Protein AF-A0A3C1WEI9-F1 (afdb_monomer)

pLDDT: mean 87.29, std 13.75, range [32.06, 97.5]

Foldseek 3Di:
DDDDDDDDDDDDDQLDDPVLLVVLCVLCVLLVRNPPPLSSVLSSQQSSCVSVQDQWDALDPPDVSLVVVVVCVVVVSNVRQEDDPPDPHQWHQDPRIIGGPLSVLLVVLLVCLVVLQPPQWDPVQDLVLLVVLQVPFPDRDDDDPVLSVLLSCLRTGLEAEAEDDPPPCLLVSVLSSVSSCVSVVPFALLQEAAEEQDPVQQVVSLVSQCPGDPPSNDPRYRYYYLCVQQVQDPVVRDGPAFLVRARSHQEYEYAPLVPDRSNSSSRNSRRHDSNRRYYYYD

Mean predicted aligned error: 7.5 Å

Nearest PDB structures (foldseek):
  5mbv-assembly1_D  TM=7.888E-01  e=1.131E-17  Escherichia coli
  7mr1-assembly1_D  TM=7.851E-01  e=1.493E-17  Escherichia coli K-12
  8b1t-assembly1_D  TM=8.006E-01  e=9.851E-17  Escherichia coli
  6t2v-assembly1_D  TM=7.938E-01  e=8.816E-17  Escherichia coli
  1w36-assembly1_D  TM=7.379E-01  e=4.932E-14  Escherichia coli

Sequence (282 aa):
MIQKTDMPLSTEKDPLDYVDHRIIDLLCNMADAENDSVLRDALTQLATACAEGSLCLPFLPHSPERGTFLANAAKGNYASILGDASQPRPLILHRNRLYFHRHFHAEKAIAEGLLGRLNKTNAAIDAALVESALQKFSAPVTLTPRQKEALVMALREKIFLLSGGPGTGKTTWISSLLHVVFSLGAIPPHRIHLCAPTGRAAQRLQESLSSLPPPLGGQGGSVETLHRLLGYSPRSGQFARHSGDPIPADLVLLDEASMADAFTLAALVRALPADATLILVG

Structure (mmCIF, N/CA/C/O backbone):
data_AF-A0A3C1WEI9-F1
#
_entry.id   AF-A0A3C1WEI9-F1
#
loop_
_atom_site.group_PDB
_atom_site.id
_atom_site.type_symbol
_atom_site.label_atom_id
_atom_site.label_alt_id
_atom_site.label_comp_id
_atom_site.label_asym_id
_atom_site.label_entity_id
_atom_site.label_seq_id
_atom_site.pdbx_PDB_ins_code
_atom_site.Cartn_x
_atom_site.Cartn_y
_atom_site.Cartn_z
_atom_site.occupancy
_atom_site.B_iso_or_equiv
_atom_site.auth_seq_id
_atom_site.auth_comp_id
_atom_site.auth_asym_id
_atom_site.auth_atom_id
_atom_site.pdbx_PDB_model_num
ATOM 1 N N . MET A 1 1 ? -3.357 46.351 21.960 1.00 40.66 1 MET A N 1
ATOM 2 C CA . MET A 1 1 ? -3.724 46.017 23.350 1.00 40.66 1 MET A CA 1
ATOM 3 C C . MET A 1 1 ? -4.443 44.673 23.336 1.00 40.66 1 MET A C 1
ATOM 5 O O . MET A 1 1 ? -5.658 44.627 23.299 1.00 40.66 1 MET A O 1
ATOM 9 N N . ILE A 1 2 ? -3.672 43.588 23.254 1.00 33.34 2 ILE A N 1
ATOM 10 C CA . ILE A 1 2 ? -4.098 42.225 23.595 1.00 33.34 2 ILE A CA 1
ATOM 11 C C . ILE A 1 2 ? -2.895 41.683 24.363 1.00 33.34 2 ILE A C 1
ATOM 13 O O . ILE A 1 2 ? -1.820 41.512 23.787 1.00 33.34 2 ILE A O 1
ATOM 17 N N . GLN A 1 3 ? -3.025 41.616 25.685 1.00 32.06 3 GLN A N 1
ATOM 18 C CA . GLN A 1 3 ? -1.961 41.185 26.585 1.00 32.06 3 GLN A CA 1
ATOM 19 C C . GLN A 1 3 ? -1.697 39.693 26.370 1.00 32.06 3 GLN A C 1
ATOM 21 O O . GLN A 1 3 ? -2.614 38.880 26.444 1.00 32.06 3 GLN A O 1
ATOM 26 N N . LYS A 1 4 ? -0.432 39.353 26.106 1.00 37.25 4 LYS A N 1
ATOM 27 C CA . LYS A 1 4 ? 0.097 38.012 26.341 1.00 37.25 4 LYS A CA 1
ATOM 28 C C . LYS A 1 4 ? 0.173 37.832 27.852 1.00 37.25 4 LYS A C 1
ATOM 30 O O . LYS A 1 4 ? 0.975 38.496 28.502 1.00 37.25 4 LYS A O 1
ATOM 35 N N . THR A 1 5 ? -0.686 36.989 28.397 1.00 36.81 5 THR A N 1
ATOM 36 C CA . THR A 1 5 ? -0.532 36.461 29.748 1.00 36.81 5 THR A CA 1
ATOM 37 C C . THR A 1 5 ? 0.397 35.258 29.649 1.00 36.81 5 THR A C 1
ATOM 39 O O . THR A 1 5 ? 0.074 34.280 28.976 1.00 36.81 5 THR A O 1
ATOM 42 N N . ASP A 1 6 ? 1.567 35.362 30.271 1.00 39.91 6 ASP A N 1
ATOM 43 C CA . ASP A 1 6 ? 2.497 34.252 30.446 1.00 39.91 6 ASP A CA 1
ATOM 44 C C . ASP A 1 6 ? 1.827 33.146 31.282 1.00 39.91 6 ASP A C 1
ATOM 46 O O . ASP A 1 6 ? 1.399 33.381 32.413 1.00 39.91 6 ASP A O 1
ATOM 50 N N . MET A 1 7 ? 1.731 31.940 30.715 1.00 34.59 7 MET A N 1
ATOM 51 C CA . MET A 1 7 ? 1.395 30.701 31.427 1.00 34.59 7 MET A CA 1
ATOM 52 C C . MET A 1 7 ? 2.659 29.833 31.552 1.00 34.59 7 MET A C 1
ATOM 54 O O . MET A 1 7 ? 3.507 29.860 30.657 1.00 34.59 7 MET A O 1
ATOM 58 N N . PRO A 1 8 ? 2.815 29.083 32.656 1.00 36.97 8 PRO A N 1
ATOM 59 C CA . PRO A 1 8 ? 4.080 28.466 33.034 1.00 36.97 8 PRO A CA 1
ATOM 60 C C . PRO A 1 8 ? 4.458 27.294 32.118 1.00 36.97 8 PRO A C 1
ATOM 62 O O . PRO A 1 8 ? 3.615 26.505 31.695 1.00 36.97 8 PRO A O 1
ATOM 65 N N . LEU A 1 9 ? 5.760 27.159 31.855 1.00 44.06 9 LEU A N 1
ATOM 66 C CA . LEU A 1 9 ? 6.364 25.989 31.222 1.00 44.06 9 LEU A CA 1
ATOM 67 C C . LEU A 1 9 ? 6.263 24.769 32.151 1.00 44.06 9 LEU A C 1
ATOM 69 O O . LEU A 1 9 ? 7.028 24.655 33.104 1.00 44.06 9 LEU A O 1
ATOM 73 N N . SER A 1 10 ? 5.320 23.867 31.879 1.00 48.66 10 SER A N 1
ATOM 74 C CA . SER A 1 10 ? 5.466 22.400 31.976 1.00 48.66 10 SER A CA 1
ATOM 75 C C . SER A 1 10 ? 4.108 21.727 31.773 1.00 48.66 10 SER A C 1
ATOM 77 O O . SER A 1 10 ? 3.217 21.843 32.601 1.00 48.66 10 SER A O 1
ATOM 79 N N . THR A 1 11 ? 3.941 21.036 30.651 1.00 40.81 11 THR A N 1
ATOM 80 C CA . THR A 1 11 ? 2.984 19.937 30.448 1.00 40.81 11 THR A CA 1
ATOM 81 C C . THR A 1 11 ? 3.387 19.283 29.133 1.00 40.81 11 THR A C 1
ATOM 83 O O . THR A 1 11 ? 3.565 19.975 28.128 1.00 40.81 11 THR A O 1
ATOM 86 N N . GLU A 1 12 ? 3.615 17.971 29.140 1.00 50.75 12 GLU A N 1
ATOM 87 C CA . GLU A 1 12 ? 3.668 17.200 27.900 1.00 50.75 12 GLU A CA 1
ATOM 88 C C . GLU A 1 12 ? 2.411 17.538 27.100 1.00 50.75 12 GLU A C 1
ATOM 90 O O . GLU A 1 12 ? 1.298 17.526 27.626 1.00 50.75 12 GLU A O 1
ATOM 95 N N . LYS A 1 13 ? 2.606 17.974 25.858 1.00 63.91 13 LYS A N 1
ATOM 96 C CA . LYS A 1 13 ? 1.509 18.386 24.992 1.00 63.91 13 LYS A CA 1
ATOM 97 C C . LYS A 1 13 ? 0.670 17.135 24.741 1.00 63.91 13 LYS A C 1
ATOM 99 O O . LYS A 1 13 ? 1.212 16.187 24.182 1.00 63.91 13 LYS A O 1
ATOM 104 N N . ASP A 1 14 ? -0.585 17.130 25.193 1.00 76.44 14 ASP A N 1
ATOM 105 C CA . ASP A 1 14 ? -1.523 16.034 24.928 1.00 76.44 14 ASP A CA 1
ATOM 106 C C . ASP A 1 14 ? -1.453 15.691 23.428 1.00 76.44 14 ASP A C 1
ATOM 108 O O . ASP A 1 14 ? -1.655 16.590 22.600 1.00 76.44 14 ASP A O 1
ATOM 112 N N . PRO A 1 15 ? -1.051 14.459 23.061 1.00 78.75 15 PRO A N 1
ATOM 113 C CA . PRO A 1 15 ? -0.880 14.085 21.663 1.00 78.75 15 PRO A CA 1
ATOM 114 C C . PRO A 1 15 ? -2.218 13.984 20.921 1.00 78.75 15 PRO A C 1
ATOM 116 O O . PRO A 1 15 ? -2.213 13.946 19.691 1.00 78.75 15 PRO A O 1
ATOM 119 N N . LEU A 1 16 ? -3.340 13.949 21.648 1.00 87.50 16 LEU A N 1
ATOM 120 C CA . LEU A 1 16 ? -4.686 13.814 21.106 1.00 87.50 16 LEU A CA 1
ATOM 121 C C . LEU A 1 16 ? -5.374 15.164 20.921 1.00 87.50 16 LEU A C 1
ATOM 123 O O . LEU A 1 16 ? -5.215 16.091 21.720 1.00 87.50 16 LEU A O 1
ATOM 127 N N . ASP A 1 17 ? -6.183 15.266 19.868 1.00 89.31 17 ASP A N 1
ATOM 128 C CA . ASP A 1 17 ? -7.008 16.443 19.631 1.00 89.31 17 ASP A CA 1
ATOM 129 C C . ASP A 1 17 ? -8.420 16.311 20.240 1.00 89.31 17 ASP A C 1
ATOM 131 O O . ASP A 1 17 ? -8.800 15.312 20.854 1.00 89.31 17 ASP A O 1
ATOM 135 N N . TYR A 1 18 ? -9.232 17.362 20.096 1.00 89.62 18 TYR A N 1
ATOM 136 C CA . TYR A 1 18 ? -10.612 17.356 20.590 1.00 89.62 18 TYR A CA 1
ATOM 137 C C . TYR A 1 18 ? -11.472 16.248 19.955 1.00 89.62 18 TYR A C 1
ATOM 139 O O . TYR A 1 18 ? -12.359 15.706 20.613 1.00 89.62 18 TYR A O 1
ATOM 147 N N . VAL A 1 19 ? -11.248 15.925 18.681 1.00 89.75 19 VAL A N 1
ATOM 148 C CA . VAL A 1 19 ? -12.013 14.902 17.959 1.00 89.75 19 VAL A CA 1
ATOM 149 C C . VAL A 1 19 ? -11.677 13.518 18.502 1.00 89.75 19 VAL A C 1
ATOM 151 O O . VAL A 1 19 ? -12.600 12.737 18.737 1.00 89.75 19 VAL A O 1
ATOM 154 N N . ASP A 1 20 ? -10.402 13.243 18.771 1.00 91.81 20 ASP A N 1
ATOM 155 C CA . ASP A 1 20 ? -9.952 11.981 19.364 1.00 91.81 20 ASP A CA 1
ATOM 156 C C . ASP A 1 20 ? -10.631 11.733 20.715 1.00 91.81 20 ASP A C 1
ATOM 158 O O . ASP A 1 20 ? -11.265 10.693 20.914 1.00 91.81 20 ASP A O 1
ATOM 162 N N . HIS A 1 21 ? -10.613 12.727 21.610 1.00 92.19 21 HIS A N 1
ATOM 163 C CA . HIS A 1 21 ? -11.290 12.637 22.910 1.00 92.19 21 HIS A CA 1
ATOM 164 C C . HIS A 1 21 ? -12.795 12.374 22.770 1.00 92.19 21 HIS A C 1
ATOM 166 O O . HIS A 1 21 ? -13.360 11.548 23.489 1.00 92.19 21 HIS A O 1
ATOM 172 N N . ARG A 1 22 ? -13.458 13.009 21.794 1.00 93.69 22 ARG A N 1
ATOM 173 C CA . ARG A 1 22 ? -14.889 12.780 21.524 1.00 93.69 22 ARG A CA 1
ATOM 174 C C . ARG A 1 22 ? -15.175 11.384 20.977 1.00 93.69 22 ARG A C 1
ATOM 176 O O . ARG A 1 22 ? -16.230 10.830 21.289 1.00 93.69 22 ARG A O 1
ATOM 183 N N . ILE A 1 23 ? -14.273 10.813 20.178 1.00 93.19 23 ILE A N 1
ATOM 184 C CA . ILE A 1 23 ? -14.385 9.429 19.699 1.00 93.19 23 ILE A CA 1
ATOM 185 C C . ILE A 1 23 ? -14.237 8.453 20.870 1.00 93.19 23 ILE A C 1
ATOM 187 O O . ILE A 1 23 ? -15.010 7.499 20.956 1.00 93.19 23 ILE A O 1
ATOM 191 N N . ILE A 1 24 ? -13.295 8.700 21.783 1.00 95.06 24 ILE A N 1
ATOM 192 C CA . ILE A 1 24 ? -13.093 7.870 22.978 1.00 95.06 24 ILE A CA 1
ATOM 193 C C . ILE A 1 24 ? -14.351 7.874 23.850 1.00 95.06 24 ILE A C 1
ATOM 195 O O . ILE A 1 24 ? -14.863 6.803 24.176 1.00 95.06 24 ILE A O 1
ATOM 199 N N . ASP A 1 25 ? -14.898 9.053 24.160 1.00 94.81 25 ASP A N 1
ATOM 200 C CA . ASP A 1 25 ? -16.143 9.168 24.929 1.00 94.81 25 ASP A CA 1
ATOM 201 C C . ASP A 1 25 ? -17.301 8.427 24.243 1.00 94.81 25 ASP A C 1
ATOM 203 O O . ASP A 1 25 ? -18.030 7.675 24.888 1.00 94.81 25 ASP A O 1
ATOM 207 N N . LEU A 1 26 ? -17.448 8.580 22.921 1.00 95.00 26 LEU A N 1
ATOM 208 C CA . LEU A 1 26 ? -18.486 7.883 22.159 1.00 95.00 26 LEU A CA 1
ATOM 209 C C . LEU A 1 26 ? -18.351 6.358 22.276 1.00 95.00 26 LEU A C 1
ATOM 211 O O . LEU A 1 26 ? -19.354 5.673 22.469 1.00 95.00 26 LEU A O 1
ATOM 215 N N . LEU A 1 27 ? -17.132 5.825 22.172 1.00 95.62 27 LEU A N 1
ATOM 216 C CA . LEU A 1 27 ? -16.877 4.389 22.288 1.00 95.62 27 LEU A CA 1
ATOM 217 C C . LEU A 1 27 ? -17.151 3.869 23.703 1.00 95.62 27 LEU A C 1
ATOM 219 O O . LEU A 1 27 ? -17.771 2.815 23.835 1.00 95.62 27 LEU A O 1
ATOM 223 N N . CYS A 1 28 ? -16.759 4.605 24.747 1.00 95.38 28 CYS A N 1
ATOM 224 C CA . CYS A 1 28 ? -17.086 4.240 26.128 1.00 95.38 28 CYS A CA 1
ATOM 225 C C . CYS A 1 28 ? -18.603 4.221 26.363 1.00 95.38 28 CYS A C 1
ATOM 227 O O . CYS A 1 28 ? -19.114 3.285 26.976 1.00 95.38 28 CYS A O 1
ATOM 229 N N . ASN A 1 29 ? -19.333 5.197 25.820 1.00 94.81 29 ASN A N 1
ATOM 230 C CA . ASN A 1 29 ? -20.791 5.250 25.932 1.00 94.81 29 ASN A CA 1
ATOM 231 C C . ASN A 1 29 ? -21.459 4.095 25.171 1.00 94.81 29 ASN A C 1
ATOM 233 O O . ASN A 1 29 ? -22.374 3.465 25.684 1.00 94.81 29 ASN A O 1
ATOM 237 N N . MET A 1 30 ? -20.975 3.758 23.969 1.00 93.50 30 MET A N 1
ATOM 238 C CA . MET A 1 30 ? -21.457 2.595 23.206 1.00 93.50 30 MET A CA 1
ATOM 239 C C . MET A 1 30 ? -21.169 1.249 23.895 1.00 93.50 30 MET A C 1
ATOM 241 O O . MET A 1 30 ? -21.795 0.238 23.566 1.00 93.50 30 MET A O 1
ATOM 245 N N . ALA A 1 31 ? -20.198 1.215 24.807 1.00 93.44 31 ALA A N 1
ATOM 246 C CA . ALA A 1 31 ? -19.874 0.060 25.636 1.00 93.44 31 ALA A CA 1
ATOM 247 C C . ALA A 1 31 ? -20.644 0.010 26.962 1.00 93.44 31 ALA A C 1
ATOM 249 O O . ALA A 1 31 ? -20.390 -0.901 27.744 1.00 93.44 31 ALA A O 1
ATOM 250 N N . ASP A 1 32 ? -21.536 0.973 27.229 1.00 92.88 32 ASP A N 1
ATOM 251 C CA . ASP A 1 32 ? -22.175 1.165 28.538 1.00 92.88 32 ASP A CA 1
ATOM 252 C C . ASP A 1 32 ? -21.134 1.249 29.684 1.00 92.88 32 ASP A C 1
ATOM 254 O O . ASP A 1 32 ? -21.353 0.778 30.801 1.00 92.88 32 ASP A O 1
ATOM 258 N N . ALA A 1 33 ? -19.966 1.840 29.394 1.00 91.00 33 ALA A N 1
ATOM 259 C CA . ALA A 1 33 ? -18.757 1.784 30.219 1.00 91.00 33 ALA A CA 1
ATOM 260 C C . ALA A 1 33 ? -18.107 3.172 30.404 1.00 91.00 33 ALA A C 1
ATOM 262 O O . ALA A 1 33 ? -16.888 3.327 30.348 1.00 91.00 33 ALA A O 1
ATOM 263 N N . GLU A 1 34 ? -18.919 4.208 30.635 1.00 90.69 34 GLU A N 1
ATOM 264 C CA . GLU A 1 34 ? -18.477 5.617 30.700 1.00 90.69 34 GLU A CA 1
ATOM 265 C C . GLU A 1 34 ? -17.392 5.870 31.767 1.00 90.69 34 GLU A C 1
ATOM 267 O O . GLU A 1 34 ? -16.469 6.664 31.558 1.00 90.69 34 GLU A O 1
ATOM 272 N N . ASN A 1 35 ? -17.491 5.145 32.888 1.00 89.69 35 ASN A N 1
ATOM 273 C CA . ASN A 1 35 ? -16.592 5.223 34.043 1.00 89.69 35 ASN A CA 1
ATOM 274 C C . ASN A 1 35 ? -15.519 4.115 34.063 1.00 89.69 35 ASN A C 1
ATOM 276 O O . ASN A 1 35 ? -14.803 3.981 35.057 1.00 89.69 35 ASN A O 1
ATOM 280 N N . ASP A 1 36 ? -15.408 3.301 33.008 1.00 92.56 36 ASP A N 1
ATOM 281 C CA . ASP A 1 36 ? -14.384 2.258 32.920 1.00 92.56 36 ASP A CA 1
ATOM 282 C C . ASP A 1 36 ? -13.032 2.881 32.543 1.00 92.56 36 ASP A C 1
ATOM 284 O O . ASP A 1 36 ? -12.749 3.198 31.383 1.00 92.56 36 ASP A O 1
ATOM 288 N N . SER A 1 37 ? -12.183 3.068 33.555 1.00 91.94 37 SER A N 1
ATOM 289 C CA . SER A 1 37 ? -10.843 3.626 33.376 1.00 91.94 37 SER A CA 1
ATOM 290 C C . SER A 1 37 ? -9.926 2.725 32.548 1.00 91.94 37 SER A C 1
ATOM 292 O O . SER A 1 37 ? -9.049 3.246 31.866 1.00 91.94 37 SER A O 1
ATOM 294 N N . VAL A 1 38 ? -10.139 1.404 32.554 1.00 92.44 38 VAL A N 1
ATOM 295 C CA . VAL A 1 38 ? -9.329 0.437 31.797 1.00 92.44 38 VAL A CA 1
ATOM 296 C C . VAL A 1 38 ? -9.648 0.534 30.308 1.00 92.44 38 VAL A C 1
ATOM 298 O O . VAL A 1 38 ? -8.739 0.534 29.478 1.00 92.44 38 VAL A O 1
ATOM 301 N N . LEU A 1 39 ? -10.934 0.628 29.955 1.00 93.12 39 LEU A N 1
ATOM 302 C CA . LEU A 1 39 ? -11.348 0.847 28.569 1.00 93.12 39 LEU A CA 1
ATOM 303 C C . LEU A 1 39 ? -10.862 2.207 28.059 1.00 93.12 39 LEU A C 1
ATOM 305 O O . LEU A 1 39 ? -10.279 2.278 26.976 1.00 93.12 39 LEU A O 1
ATOM 309 N N . ARG A 1 40 ? -11.078 3.270 28.843 1.00 94.38 40 ARG A N 1
ATOM 310 C CA . ARG A 1 40 ? -10.682 4.631 28.464 1.00 94.38 40 ARG A CA 1
ATOM 311 C C . ARG A 1 40 ? -9.172 4.730 28.242 1.00 94.38 40 ARG A C 1
ATOM 313 O O . ARG A 1 40 ? -8.761 5.253 27.215 1.00 94.38 40 ARG A O 1
ATOM 320 N N . ASP A 1 41 ? -8.358 4.174 29.138 1.00 92.44 41 ASP A N 1
ATOM 321 C CA . ASP A 1 41 ? -6.899 4.139 28.987 1.00 92.44 41 ASP A CA 1
ATOM 322 C C . ASP A 1 41 ? -6.454 3.371 27.727 1.00 92.44 41 ASP A C 1
ATOM 324 O O . ASP A 1 41 ? -5.672 3.886 26.925 1.00 92.44 41 ASP A O 1
ATOM 328 N N . ALA A 1 42 ? -7.018 2.184 27.471 1.00 93.00 42 ALA A N 1
ATOM 329 C CA . ALA A 1 42 ? -6.697 1.410 26.268 1.00 93.00 42 ALA A CA 1
ATOM 330 C C . ALA A 1 42 ? -7.050 2.158 24.967 1.00 93.00 42 ALA A C 1
ATOM 332 O O . ALA A 1 42 ? -6.305 2.082 23.986 1.00 93.00 42 ALA A O 1
ATOM 333 N N . LEU A 1 43 ? -8.172 2.885 24.956 1.00 94.94 43 LEU A N 1
ATOM 334 C CA . LEU A 1 43 ? -8.597 3.715 23.830 1.00 94.94 43 LEU A CA 1
ATOM 335 C C . LEU A 1 43 ? -7.693 4.933 23.632 1.00 94.94 43 LEU A C 1
ATOM 337 O O . LEU A 1 43 ? -7.311 5.208 22.496 1.00 94.94 43 LEU A O 1
ATOM 341 N N . THR A 1 44 ? -7.308 5.614 24.712 1.00 94.06 44 THR A N 1
ATOM 342 C CA . THR A 1 44 ? -6.347 6.724 24.675 1.00 94.06 44 THR A CA 1
ATOM 343 C C . THR A 1 44 ? -5.007 6.254 24.117 1.00 94.06 44 THR A C 1
ATOM 345 O O . THR A 1 44 ? -4.503 6.843 23.167 1.00 94.06 44 THR A O 1
ATOM 348 N N . GLN A 1 45 ? -4.458 5.143 24.619 1.00 92.69 45 GLN A N 1
ATOM 349 C CA . GLN A 1 45 ? -3.196 4.589 24.115 1.00 92.69 45 GLN A CA 1
ATOM 350 C C . GLN A 1 45 ? -3.283 4.183 22.639 1.00 92.69 45 GLN A C 1
ATOM 352 O O . GLN A 1 45 ? -2.327 4.380 21.889 1.00 92.69 45 GLN A O 1
ATOM 357 N N . LEU A 1 46 ? -4.414 3.614 22.208 1.00 94.56 46 LEU A N 1
ATOM 358 C CA . LEU A 1 46 ? -4.635 3.281 20.803 1.00 94.56 46 LEU A CA 1
ATOM 359 C C . LEU A 1 46 ? -4.692 4.538 19.931 1.00 94.56 46 LEU A C 1
ATOM 361 O O . LEU A 1 46 ? -4.034 4.574 18.893 1.00 94.56 46 LEU A O 1
ATOM 365 N N . ALA A 1 47 ? -5.458 5.549 20.343 1.00 95.00 47 ALA A N 1
ATOM 366 C CA . ALA A 1 47 ? -5.571 6.813 19.624 1.00 95.00 47 ALA A CA 1
ATOM 367 C C . ALA A 1 47 ? -4.201 7.492 19.497 1.00 95.00 47 ALA A C 1
ATOM 369 O O . ALA A 1 47 ? -3.813 7.857 18.389 1.00 95.00 47 ALA A O 1
ATOM 370 N N . THR A 1 48 ? -3.424 7.541 20.583 1.00 93.88 48 THR A N 1
ATOM 371 C CA . THR A 1 48 ? -2.076 8.126 20.588 1.00 93.88 48 THR A CA 1
ATOM 372 C C . THR A 1 48 ? -1.150 7.365 19.650 1.00 93.88 48 THR A C 1
ATOM 374 O O . THR A 1 48 ? -0.509 7.966 18.790 1.00 93.88 48 THR A O 1
ATOM 377 N N . ALA A 1 49 ? -1.137 6.030 19.733 1.00 93.00 49 ALA A N 1
ATOM 378 C CA . ALA A 1 49 ? -0.326 5.207 18.843 1.00 93.00 49 ALA A CA 1
ATOM 379 C C . ALA A 1 49 ? -0.692 5.437 17.365 1.00 93.00 49 ALA A C 1
ATOM 381 O O . ALA A 1 49 ? 0.197 5.493 16.514 1.00 93.00 49 ALA A O 1
ATOM 382 N N . CYS A 1 50 ? -1.982 5.589 17.047 1.00 93.44 50 CYS A N 1
ATOM 383 C CA . CYS A 1 50 ? -2.445 5.886 15.692 1.00 93.44 50 CYS A CA 1
ATOM 384 C C . CYS A 1 50 ? -2.082 7.301 15.226 1.00 93.44 50 CYS A C 1
ATOM 386 O O . CYS A 1 50 ? -1.673 7.455 14.074 1.00 93.44 50 CYS A O 1
ATOM 388 N N . ALA A 1 51 ? -2.162 8.307 16.099 1.00 90.88 51 ALA A N 1
ATOM 389 C CA . ALA A 1 51 ? -1.712 9.670 15.807 1.00 90.88 51 ALA A CA 1
ATOM 390 C C . ALA A 1 51 ? -0.204 9.720 15.488 1.00 90.88 51 ALA A C 1
ATOM 392 O O . ALA A 1 51 ? 0.234 10.498 14.642 1.00 90.88 51 ALA A O 1
ATOM 393 N N . GLU A 1 52 ? 0.579 8.823 16.091 1.00 91.31 52 GLU A N 1
ATOM 394 C CA . GLU A 1 52 ? 2.012 8.636 15.828 1.00 91.31 52 GLU A CA 1
ATOM 395 C C . GLU A 1 52 ? 2.314 7.736 14.609 1.00 91.31 52 GLU A C 1
ATOM 397 O O . GLU A 1 52 ? 3.477 7.523 14.262 1.00 91.31 52 GLU A O 1
ATOM 402 N N . GLY A 1 53 ? 1.287 7.217 13.926 1.00 90.75 53 GLY A N 1
ATOM 403 C CA . GLY A 1 53 ? 1.415 6.430 12.692 1.00 90.75 53 GLY A CA 1
ATOM 404 C C . GLY A 1 53 ? 1.361 4.908 12.864 1.00 90.75 53 GLY A C 1
ATOM 405 O O . GLY A 1 53 ? 1.512 4.176 11.883 1.00 90.75 53 GLY A O 1
ATOM 406 N N . SER A 1 54 ? 1.117 4.397 14.073 1.00 94.44 54 SER A N 1
ATOM 407 C CA . SER A 1 54 ? 0.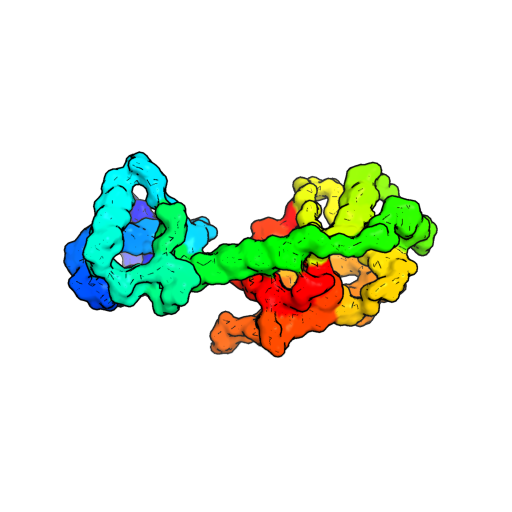905 2.961 14.298 1.00 94.44 54 SER A CA 1
ATOM 408 C C . SER A 1 54 ? -0.473 2.511 13.805 1.00 94.44 54 SER A C 1
ATOM 410 O O . SER A 1 54 ? -1.471 3.211 13.944 1.00 94.44 54 SER A O 1
ATOM 412 N N . LEU A 1 55 ? -0.576 1.287 13.283 1.00 95.44 55 LEU A N 1
ATOM 413 C CA . LEU A 1 55 ? -1.877 0.720 12.888 1.00 95.44 55 LEU A CA 1
ATOM 414 C C . LEU A 1 55 ? -2.658 0.110 14.059 1.00 95.44 55 LEU A C 1
ATOM 416 O O . LEU A 1 55 ? -3.858 -0.133 13.938 1.00 95.44 55 LEU A O 1
ATOM 420 N N . CYS A 1 56 ? -1.980 -0.175 15.169 1.00 95.44 56 CYS A N 1
ATOM 421 C CA . CYS A 1 56 ? -2.555 -0.872 16.310 1.00 95.44 56 CYS A CA 1
ATOM 422 C C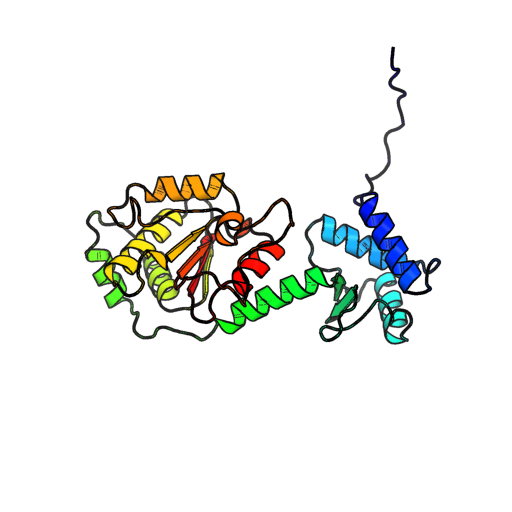 . CYS A 1 56 ? -1.793 -0.616 17.599 1.00 95.44 56 CYS A C 1
ATOM 424 O O . CYS A 1 56 ? -0.607 -0.287 17.578 1.00 95.44 56 CYS A O 1
ATOM 426 N N . LEU A 1 57 ? -2.449 -0.938 18.710 1.00 93.81 57 LEU A N 1
ATOM 427 C CA . LEU A 1 57 ? -1.837 -1.050 20.023 1.00 93.81 57 LEU A CA 1
ATOM 428 C C . LEU A 1 57 ? -1.541 -2.529 20.344 1.00 93.81 57 LEU A C 1
ATOM 430 O O . LEU A 1 57 ? -2.481 -3.314 20.507 1.00 93.81 57 LEU A O 1
ATOM 434 N N . PRO A 1 58 ? -0.267 -2.953 20.449 1.00 90.75 58 PRO A N 1
ATOM 435 C CA . PRO A 1 58 ? 0.075 -4.314 20.847 1.00 90.75 58 PRO A CA 1
ATOM 436 C C . PRO A 1 58 ? -0.048 -4.525 22.365 1.00 90.75 58 PRO A C 1
ATOM 438 O O . PRO A 1 58 ? 0.508 -3.782 23.179 1.00 90.75 58 PRO A O 1
ATOM 441 N N . PHE A 1 59 ? -0.710 -5.612 22.751 1.00 85.00 59 PHE A N 1
ATOM 442 C CA . PHE A 1 59 ? -0.845 -6.075 24.130 1.00 85.00 59 PHE A CA 1
ATOM 443 C C . PHE A 1 59 ? 0.286 -7.060 24.414 1.00 85.00 59 PHE A C 1
ATOM 445 O O . PHE A 1 59 ? 0.144 -8.276 24.276 1.00 85.00 59 PHE A O 1
ATOM 452 N N . LEU A 1 60 ? 1.458 -6.507 24.733 1.00 75.62 60 LEU A N 1
ATOM 453 C CA . LEU A 1 60 ? 2.637 -7.293 25.081 1.00 75.62 60 LEU A CA 1
ATOM 454 C C . LEU A 1 60 ? 2.485 -7.910 26.487 1.00 75.62 60 LEU A C 1
ATOM 456 O O . LEU A 1 60 ? 1.887 -7.277 27.358 1.00 75.62 60 LEU A O 1
ATOM 460 N N . PRO A 1 61 ? 3.077 -9.093 26.748 1.00 60.16 61 PRO A N 1
ATOM 461 C CA . PRO A 1 61 ? 2.896 -9.833 28.005 1.00 60.16 61 PRO A CA 1
ATOM 462 C C . PRO A 1 61 ? 3.305 -9.083 29.283 1.00 60.16 61 PRO A C 1
ATOM 464 O O . PRO A 1 61 ? 2.886 -9.459 30.371 1.00 60.16 61 PRO A O 1
ATOM 467 N N . HIS A 1 62 ? 4.137 -8.044 29.169 1.00 64.06 62 HIS A N 1
ATOM 468 C CA . HIS A 1 62 ? 4.742 -7.343 30.307 1.00 64.06 62 HIS A CA 1
ATOM 469 C C . HIS A 1 62 ? 4.036 -6.038 30.704 1.00 64.06 62 HIS A C 1
ATOM 471 O O . HIS A 1 62 ? 4.559 -5.303 31.536 1.00 64.06 62 HIS A O 1
ATOM 477 N N . SER A 1 63 ? 2.866 -5.730 30.133 1.00 66.12 63 SER A N 1
ATOM 478 C CA . SER A 1 63 ? 2.091 -4.538 30.501 1.00 66.12 63 SER A CA 1
ATOM 479 C C . SER A 1 63 ? 0.857 -4.939 31.332 1.00 66.12 63 SER A C 1
ATOM 481 O O . SER A 1 63 ? -0.102 -5.480 30.775 1.00 66.12 63 SER A O 1
ATOM 483 N N . PRO A 1 64 ? 0.869 -4.730 32.666 1.00 66.25 64 PRO A N 1
ATOM 484 C CA . PRO A 1 64 ? -0.200 -5.197 33.555 1.00 66.25 64 PRO A CA 1
ATOM 485 C C . PRO A 1 64 ? -1.556 -4.526 33.278 1.00 66.25 64 PRO A C 1
ATOM 487 O O . PRO A 1 64 ? -2.583 -5.200 33.309 1.00 66.25 64 PRO A O 1
ATOM 490 N N . GLU A 1 65 ? -1.568 -3.239 32.922 1.00 65.75 65 GLU A N 1
ATOM 491 C CA . GLU A 1 65 ? -2.780 -2.489 32.540 1.00 65.75 65 GLU A CA 1
ATOM 492 C C . GLU A 1 65 ? -3.457 -3.103 31.304 1.00 65.75 65 GLU A C 1
ATOM 494 O O . GLU A 1 65 ? -4.668 -3.338 31.275 1.00 65.75 65 GLU A O 1
ATOM 499 N N . ARG A 1 66 ? -2.642 -3.504 30.322 1.00 74.50 66 ARG A N 1
ATOM 500 C CA . ARG A 1 66 ? -3.084 -4.192 29.102 1.00 74.50 66 ARG A CA 1
ATOM 501 C C . ARG A 1 66 ? -3.622 -5.598 29.390 1.00 74.50 66 ARG A C 1
ATOM 503 O O . ARG A 1 66 ? -4.573 -6.036 28.742 1.00 74.50 66 ARG A O 1
ATOM 510 N N . GLY A 1 67 ? -3.081 -6.291 30.394 1.00 80.25 67 GLY A N 1
ATOM 511 C CA . GLY A 1 67 ? -3.602 -7.582 30.859 1.00 80.25 67 GLY A CA 1
ATOM 512 C C . GLY A 1 67 ? -5.035 -7.491 31.393 1.00 80.25 67 GLY A C 1
ATOM 513 O O . GLY A 1 67 ? -5.871 -8.337 31.066 1.00 80.25 67 GLY A O 1
ATOM 514 N N . THR A 1 68 ? -5.347 -6.433 32.147 1.00 87.38 68 THR A N 1
ATOM 515 C CA . THR A 1 68 ? -6.697 -6.197 32.687 1.00 87.38 68 THR A CA 1
ATOM 516 C C . THR A 1 68 ? -7.713 -5.950 31.576 1.00 87.38 68 THR A C 1
ATOM 518 O O . THR A 1 68 ? -8.796 -6.538 31.596 1.00 87.38 68 THR A O 1
ATOM 521 N N . PHE A 1 69 ? -7.355 -5.154 30.562 1.00 90.44 69 PHE A N 1
ATOM 522 C CA . PHE A 1 69 ? -8.215 -4.943 29.396 1.00 90.44 69 PHE A CA 1
ATOM 523 C C . PHE A 1 69 ? -8.556 -6.265 28.695 1.00 90.44 69 PHE A C 1
ATOM 525 O O . PHE A 1 69 ? -9.729 -6.538 28.443 1.00 90.44 69 PHE A O 1
ATOM 532 N N . LEU A 1 70 ? -7.555 -7.114 28.426 1.00 88.56 70 LEU A N 1
ATOM 533 C CA . LEU A 1 70 ? -7.777 -8.418 27.788 1.00 88.56 70 LEU A CA 1
ATOM 534 C C . LEU A 1 70 ? -8.660 -9.336 28.640 1.00 88.56 70 LEU A C 1
ATOM 536 O O . LEU A 1 70 ? -9.529 -10.020 28.102 1.00 88.56 70 LEU A O 1
ATOM 540 N N . ALA A 1 71 ? -8.472 -9.335 29.961 1.00 88.62 71 ALA A N 1
ATOM 541 C CA . ALA A 1 71 ? -9.299 -10.118 30.874 1.00 88.62 71 ALA A CA 1
ATOM 542 C C . ALA A 1 71 ? -10.766 -9.651 30.872 1.00 88.62 71 ALA A C 1
ATOM 544 O O . ALA A 1 71 ? -11.671 -10.486 30.867 1.00 88.62 71 ALA A O 1
ATOM 545 N N . ASN A 1 72 ? -11.013 -8.339 30.836 1.00 90.19 72 ASN A N 1
ATOM 546 C CA . ASN A 1 72 ? -12.362 -7.773 30.735 1.00 90.19 72 ASN A CA 1
ATOM 547 C C . ASN A 1 72 ? -12.995 -8.053 29.364 1.00 90.19 72 ASN A C 1
ATOM 549 O O . ASN A 1 72 ? -14.156 -8.453 29.289 1.00 90.19 72 ASN A O 1
ATOM 553 N N . ALA A 1 73 ? -12.220 -7.928 28.284 1.00 90.38 73 ALA A N 1
ATOM 554 C CA . ALA A 1 73 ? -12.656 -8.274 26.934 1.00 90.38 73 ALA A CA 1
ATOM 555 C C . ALA A 1 73 ? -13.064 -9.754 26.829 1.00 90.38 73 ALA A C 1
ATOM 557 O O . ALA A 1 73 ? -14.120 -10.061 26.279 1.00 90.38 73 ALA A O 1
ATOM 558 N N . ALA A 1 74 ? -12.282 -10.667 27.417 1.00 89.31 74 ALA A N 1
ATOM 559 C CA . ALA A 1 74 ? -12.575 -12.102 27.432 1.00 89.31 74 ALA A CA 1
ATOM 560 C C . ALA A 1 74 ? -13.848 -12.459 28.222 1.00 89.31 74 ALA A C 1
ATOM 562 O O . ALA A 1 74 ? -14.490 -13.464 27.927 1.00 89.31 74 ALA A O 1
ATOM 563 N N . LYS A 1 75 ? -14.235 -11.630 29.200 1.00 91.81 75 LYS A N 1
ATOM 564 C CA . LYS A 1 75 ? -15.505 -11.754 29.938 1.00 91.81 75 LYS A CA 1
ATOM 565 C C . LYS A 1 75 ? -16.711 -11.201 29.170 1.00 91.81 75 LYS A C 1
ATOM 567 O O . LYS A 1 75 ? -17.837 -11.360 29.629 1.00 91.81 75 LYS A O 1
ATOM 572 N N . GLY A 1 76 ? -16.493 -10.577 28.010 1.00 90.56 76 GLY A N 1
ATOM 573 C CA . GLY A 1 76 ? -17.549 -10.000 27.179 1.00 90.56 76 GLY A CA 1
ATOM 574 C C . GLY A 1 76 ? -17.934 -8.566 27.544 1.00 90.56 76 GLY A C 1
ATOM 575 O O . GLY A 1 76 ? -18.880 -8.044 26.960 1.00 90.56 76 GLY A O 1
ATOM 576 N N . ASN A 1 77 ? -17.194 -7.904 28.442 1.00 91.00 77 ASN A N 1
ATOM 577 C CA . ASN A 1 77 ? -17.531 -6.562 28.933 1.00 91.00 77 ASN A CA 1
ATOM 578 C C . ASN A 1 77 ? -17.617 -5.507 27.816 1.00 91.00 77 ASN A C 1
ATOM 580 O O . ASN A 1 77 ? -18.332 -4.527 27.962 1.00 91.00 77 ASN A O 1
ATOM 584 N N . TYR A 1 78 ? -16.902 -5.704 26.703 1.00 93.56 78 TYR A N 1
ATOM 585 C CA . TYR A 1 78 ? -16.828 -4.740 25.597 1.00 93.56 78 TYR A CA 1
ATOM 586 C C . TYR A 1 78 ? -17.463 -5.259 24.299 1.00 93.56 78 TYR A C 1
ATOM 588 O O . TYR A 1 78 ? -17.194 -4.723 23.226 1.00 93.56 78 TYR A O 1
ATOM 596 N N . ALA A 1 79 ? -18.284 -6.314 24.357 1.00 91.81 79 ALA A N 1
ATOM 597 C CA . ALA A 1 79 ? -18.779 -7.022 23.170 1.00 91.81 79 ALA A CA 1
ATOM 598 C C . ALA A 1 79 ? -19.615 -6.155 22.204 1.00 91.81 79 ALA A C 1
ATOM 600 O O . ALA A 1 79 ? -19.779 -6.517 21.038 1.00 91.81 79 ALA A O 1
ATOM 601 N N . SER A 1 80 ? -20.151 -5.013 22.652 1.00 93.12 80 SER A N 1
ATOM 602 C CA . SER A 1 80 ? -20.882 -4.071 21.795 1.00 93.12 80 SER A CA 1
ATOM 603 C C . SER A 1 80 ? -19.966 -3.291 20.840 1.00 93.12 80 SER A C 1
ATOM 605 O O . SER A 1 80 ? -20.376 -2.982 19.717 1.00 93.12 80 SER A O 1
ATOM 607 N N . ILE A 1 81 ? -18.718 -3.025 21.234 1.00 95.06 81 ILE A N 1
ATOM 608 C CA . ILE A 1 81 ? -17.755 -2.228 20.455 1.00 95.06 81 ILE A CA 1
ATOM 609 C C . ILE A 1 81 ? -16.540 -3.025 19.978 1.00 95.06 81 ILE A C 1
ATOM 611 O O . ILE A 1 81 ? -15.884 -2.612 19.023 1.00 95.06 81 ILE A O 1
ATOM 615 N N . LEU A 1 82 ? -16.244 -4.151 20.627 1.00 95.19 82 LEU A N 1
ATOM 616 C CA . LEU A 1 82 ? -15.082 -4.990 20.376 1.00 95.19 82 LEU A CA 1
ATOM 617 C C . LEU A 1 82 ? -15.503 -6.275 19.671 1.00 95.19 82 LEU A C 1
ATOM 619 O O . LEU A 1 82 ? -16.348 -7.021 20.165 1.00 95.19 82 LEU A O 1
ATOM 623 N N . GLY A 1 83 ? -14.885 -6.541 18.527 1.00 93.00 83 GLY A N 1
ATOM 624 C CA . GLY A 1 83 ? -15.079 -7.768 17.766 1.00 93.00 83 GLY A CA 1
ATOM 625 C C . GLY A 1 83 ? -13.774 -8.417 17.346 1.00 93.00 83 GLY A C 1
ATOM 626 O O . GLY A 1 83 ? -12.673 -7.979 17.690 1.00 93.00 83 GLY A O 1
ATOM 627 N N . ASP A 1 84 ? -13.928 -9.472 16.558 1.00 89.06 84 ASP A N 1
ATOM 628 C CA . ASP A 1 84 ? -12.848 -10.088 15.804 1.00 89.06 84 ASP A CA 1
ATOM 629 C C . ASP A 1 84 ? -12.846 -9.592 14.345 1.00 89.06 84 ASP A C 1
ATOM 631 O O . ASP A 1 84 ? -13.598 -8.703 13.951 1.00 89.06 84 ASP A O 1
ATOM 635 N N . ALA A 1 85 ? -11.998 -10.203 13.520 1.00 84.00 85 ALA A N 1
ATOM 636 C CA . ALA A 1 85 ? -11.856 -9.887 12.101 1.00 84.00 85 ALA A CA 1
ATOM 637 C C . ALA A 1 85 ? -13.092 -10.205 11.227 1.00 84.00 85 ALA A C 1
ATOM 639 O O . ALA A 1 85 ? -13.045 -9.955 10.018 1.00 84.00 85 ALA A O 1
ATOM 640 N N . SER A 1 86 ? -14.139 -10.820 11.789 1.00 84.19 86 SER A N 1
ATOM 641 C CA . SER A 1 86 ? -15.342 -11.266 11.074 1.00 84.19 86 SER A CA 1
ATOM 642 C C . SER A 1 86 ? -16.556 -10.362 11.296 1.00 84.19 86 SER A C 1
ATOM 644 O O . SER A 1 86 ? -17.495 -10.404 10.502 1.00 84.19 86 SER A O 1
ATOM 646 N N . GLN A 1 87 ? -16.538 -9.527 12.338 1.00 85.19 87 GLN A N 1
ATOM 647 C CA . GLN A 1 87 ? -17.675 -8.694 12.728 1.00 85.19 87 GLN A CA 1
ATOM 648 C C . GLN A 1 87 ? -17.410 -7.207 12.444 1.00 85.19 87 GLN A C 1
ATOM 650 O O . GLN A 1 87 ? -16.305 -6.727 12.697 1.00 85.19 87 GLN A O 1
ATOM 655 N N . PRO A 1 88 ? -18.418 -6.433 11.993 1.00 87.62 88 PRO A N 1
ATOM 656 C CA . PRO A 1 88 ? -18.278 -4.999 11.740 1.00 87.62 88 PRO A CA 1
ATOM 657 C C . PRO A 1 88 ? -18.347 -4.202 13.054 1.00 87.62 88 PRO A C 1
ATOM 659 O O . PRO A 1 88 ? -19.301 -3.467 13.311 1.00 87.62 88 PRO A O 1
ATOM 662 N N . ARG A 1 89 ? -17.353 -4.389 13.925 1.00 94.56 89 ARG A N 1
ATOM 663 C CA . ARG A 1 89 ? -17.235 -3.690 15.213 1.00 94.56 89 ARG A CA 1
ATOM 664 C C . ARG A 1 89 ? -16.254 -2.517 15.108 1.00 94.56 89 ARG A C 1
ATOM 666 O O . ARG A 1 89 ? -15.268 -2.646 14.387 1.00 94.56 89 ARG A O 1
ATOM 673 N N . PRO A 1 90 ? -16.478 -1.391 15.817 1.00 95.44 90 PRO A N 1
ATOM 674 C CA . PRO A 1 90 ? -15.565 -0.243 15.809 1.00 95.44 90 PRO A CA 1
ATOM 675 C C . PRO A 1 90 ? -14.121 -0.588 16.190 1.00 95.44 90 PRO A C 1
ATOM 677 O O . PRO A 1 90 ? -13.183 -0.014 15.630 1.00 95.44 90 PRO A O 1
ATOM 680 N N . LEU A 1 91 ? -13.950 -1.536 17.113 1.00 96.44 91 LEU A N 1
ATOM 681 C CA . LEU A 1 91 ? -12.661 -2.050 17.549 1.00 96.44 91 LEU A CA 1
ATOM 682 C C . LEU A 1 91 ? -12.514 -3.518 17.168 1.00 96.44 91 LEU A C 1
ATOM 684 O O . LEU A 1 91 ? -13.454 -4.307 17.281 1.00 96.44 91 LEU A O 1
ATOM 688 N N . ILE A 1 92 ? -11.298 -3.890 16.785 1.00 96.19 92 ILE A N 1
ATOM 689 C CA . ILE A 1 92 ? -10.938 -5.270 16.472 1.00 96.19 92 ILE A CA 1
ATOM 690 C C . ILE A 1 92 ? -9.794 -5.691 17.386 1.00 96.19 92 ILE A C 1
ATOM 692 O O . ILE A 1 92 ? -8.742 -5.050 17.406 1.00 96.19 92 ILE A O 1
ATOM 696 N N . LEU A 1 93 ? -9.993 -6.785 18.122 1.00 93.75 93 LEU A N 1
ATOM 697 C CA . LEU A 1 93 ? -8.925 -7.471 18.841 1.00 93.75 93 LEU A CA 1
ATOM 698 C C . LEU A 1 93 ? -8.466 -8.665 18.006 1.00 93.75 93 LEU A C 1
ATOM 700 O O . LEU A 1 93 ? -9.182 -9.654 17.854 1.00 93.75 93 LEU A O 1
ATOM 704 N N . HIS A 1 94 ? -7.251 -8.591 17.467 1.00 92.50 94 HIS A N 1
ATOM 705 C CA . HIS A 1 94 ? -6.676 -9.675 16.678 1.00 92.50 94 HIS A CA 1
ATOM 706 C C . HIS A 1 94 ? -5.256 -9.982 17.143 1.00 92.50 94 HIS A C 1
ATOM 708 O O . HIS A 1 94 ? -4.401 -9.104 17.145 1.00 92.50 94 HIS A O 1
ATOM 714 N N . ARG A 1 95 ? -4.990 -11.238 17.536 1.00 89.06 95 ARG A N 1
ATOM 715 C CA . ARG A 1 95 ? -3.655 -11.708 17.968 1.00 89.06 95 ARG A CA 1
ATOM 716 C C . ARG A 1 95 ? -2.997 -10.788 19.016 1.00 89.06 95 ARG A C 1
ATOM 718 O O . ARG A 1 95 ? -1.846 -10.390 18.856 1.00 89.06 95 ARG A O 1
ATOM 725 N N . ASN A 1 96 ? -3.735 -10.449 20.077 1.00 89.25 96 ASN A N 1
ATOM 726 C CA . ASN A 1 96 ? -3.296 -9.536 21.146 1.00 89.25 96 ASN A CA 1
ATOM 727 C C . ASN A 1 96 ? -2.889 -8.141 20.643 1.00 89.25 96 ASN A C 1
ATOM 729 O O . ASN A 1 96 ? -1.965 -7.521 21.162 1.00 89.25 96 ASN A O 1
ATOM 733 N N . ARG A 1 97 ? -3.564 -7.637 19.615 1.00 92.81 97 ARG A N 1
ATOM 734 C CA . ARG A 1 97 ? -3.422 -6.263 19.136 1.00 92.81 97 ARG A CA 1
ATOM 735 C C . ARG A 1 97 ? -4.806 -5.658 18.996 1.00 92.81 97 ARG A C 1
ATOM 737 O O . ARG A 1 97 ? -5.691 -6.290 18.416 1.00 92.81 97 ARG A O 1
ATOM 744 N N . LEU A 1 98 ? -4.982 -4.465 19.547 1.00 94.94 98 LEU A N 1
ATOM 745 C CA . LEU A 1 98 ? -6.209 -3.694 19.406 1.00 94.94 98 LEU A CA 1
ATOM 746 C C . LEU A 1 98 ? -6.060 -2.739 18.230 1.00 94.94 98 LEU A C 1
ATOM 748 O O . LEU A 1 98 ? -5.045 -2.058 18.095 1.00 94.94 98 LEU A O 1
ATOM 752 N N . TYR A 1 99 ? -7.088 -2.692 17.401 1.00 96.56 99 TYR A N 1
ATOM 753 C CA . TYR A 1 99 ? -7.166 -1.850 16.222 1.00 96.56 99 TYR A CA 1
ATOM 754 C C . TYR A 1 99 ? -8.472 -1.072 16.243 1.00 96.56 99 TYR A C 1
ATOM 756 O O . TYR A 1 99 ? -9.508 -1.612 16.632 1.00 96.56 99 TYR A O 1
ATOM 764 N N . PHE A 1 100 ? -8.467 0.128 15.671 1.00 96.38 100 PHE A N 1
ATOM 765 C CA . PHE A 1 100 ? -9.691 0.638 15.064 1.00 96.38 100 PHE A CA 1
ATOM 766 C C . PHE A 1 100 ? -10.007 -0.180 13.808 1.00 96.38 100 PHE A C 1
ATOM 768 O O . PHE A 1 100 ? -9.105 -0.512 13.032 1.00 96.38 100 PHE A O 1
ATOM 775 N N . HIS A 1 101 ? -11.291 -0.425 13.551 1.00 94.94 101 HIS A N 1
ATOM 776 C CA . HIS A 1 101 ? -11.785 -1.206 12.413 1.00 94.94 101 HIS A CA 1
ATOM 777 C C . HIS A 1 101 ? -11.080 -0.858 11.094 1.00 94.94 101 HIS A C 1
ATOM 779 O O . HIS A 1 101 ? -10.546 -1.722 10.398 1.00 94.94 101 HIS A O 1
ATOM 785 N N . ARG A 1 102 ? -11.014 0.438 10.762 1.00 93.38 102 ARG A N 1
ATOM 786 C CA . ARG A 1 102 ? -10.402 0.922 9.516 1.00 93.38 102 ARG A CA 1
ATOM 787 C C . ARG A 1 102 ? -8.923 0.526 9.391 1.00 93.38 102 ARG A C 1
ATOM 789 O O . ARG A 1 102 ? -8.500 0.174 8.293 1.00 93.38 102 ARG A O 1
ATOM 796 N N . HIS A 1 103 ? -8.155 0.570 10.481 1.00 96.25 103 HIS A N 1
ATOM 797 C CA . HIS A 1 103 ? -6.720 0.262 10.474 1.00 96.25 103 HIS A CA 1
ATOM 798 C C . HIS A 1 103 ? -6.476 -1.235 10.272 1.00 96.25 103 HIS A C 1
ATOM 800 O O . HIS A 1 103 ? -5.684 -1.614 9.410 1.00 96.25 103 HIS A O 1
ATOM 806 N N . PHE A 1 104 ? -7.229 -2.087 10.977 1.00 96.62 104 PHE A N 1
ATOM 807 C CA . PHE A 1 104 ? -7.170 -3.538 10.780 1.00 96.62 104 PHE A CA 1
ATOM 808 C C . PHE A 1 104 ? -7.483 -3.924 9.330 1.00 96.62 104 PHE A C 1
ATOM 810 O O . PHE A 1 104 ? -6.761 -4.698 8.707 1.00 96.62 104 PHE A O 1
ATOM 817 N N . HIS A 1 105 ? -8.542 -3.347 8.753 1.00 94.94 105 HIS A N 1
ATOM 818 C CA . HIS A 1 105 ? -8.922 -3.634 7.371 1.00 94.94 105 HIS A CA 1
ATOM 819 C C . HIS A 1 105 ? -7.942 -3.078 6.329 1.00 94.94 105 HIS A C 1
ATOM 821 O O . HIS A 1 105 ? -7.902 -3.606 5.214 1.00 94.94 105 HIS A O 1
ATOM 827 N N . ALA A 1 106 ? -7.171 -2.038 6.659 1.00 96.31 106 ALA A N 1
ATOM 828 C CA . ALA A 1 106 ? -6.075 -1.564 5.820 1.00 96.31 106 ALA A CA 1
ATOM 829 C C . ALA A 1 106 ? -4.902 -2.557 5.844 1.00 96.31 106 ALA A C 1
ATOM 831 O O . ALA A 1 106 ? -4.489 -3.018 4.782 1.00 96.31 106 ALA A O 1
ATOM 832 N N . GLU A 1 107 ? -4.446 -2.969 7.034 1.00 96.75 107 GLU A N 1
ATOM 833 C CA . GLU A 1 107 ? -3.386 -3.980 7.189 1.00 96.75 107 GLU A CA 1
ATOM 834 C C . GLU A 1 107 ? -3.766 -5.296 6.496 1.00 96.75 107 GLU A C 1
ATOM 836 O O . GLU A 1 107 ? -3.002 -5.822 5.684 1.00 96.75 107 GLU A O 1
ATOM 841 N N . LYS A 1 108 ? -4.984 -5.791 6.749 1.00 95.56 108 LYS A N 1
ATOM 842 C CA . LYS A 1 108 ? -5.508 -7.014 6.133 1.00 95.56 108 LYS A CA 1
ATOM 843 C C . LYS A 1 108 ? -5.528 -6.920 4.608 1.00 95.56 108 LYS A C 1
ATOM 845 O O . LYS A 1 108 ? -5.091 -7.851 3.943 1.00 95.56 108 LYS A O 1
ATOM 850 N N . ALA A 1 109 ? -5.979 -5.795 4.052 1.00 95.75 109 ALA A N 1
ATOM 851 C CA . ALA A 1 109 ? -6.024 -5.610 2.605 1.00 95.75 109 ALA A CA 1
ATOM 852 C C . ALA A 1 109 ? -4.634 -5.571 1.964 1.00 95.75 109 ALA A C 1
ATOM 854 O O . ALA A 1 109 ? -4.455 -6.139 0.888 1.00 95.75 109 ALA A O 1
ATOM 855 N N . ILE A 1 110 ? -3.654 -4.939 2.620 1.00 96.62 110 ILE A N 1
ATOM 856 C CA . ILE A 1 110 ? -2.253 -4.977 2.181 1.00 96.62 110 ILE A CA 1
ATOM 857 C C . ILE A 1 110 ? -1.763 -6.422 2.177 1.00 96.62 110 ILE A C 1
ATOM 859 O O . ILE A 1 110 ? -1.295 -6.901 1.147 1.00 96.62 110 ILE A O 1
ATOM 863 N N . ALA A 1 111 ? -1.922 -7.136 3.293 1.00 95.94 111 ALA A N 1
ATOM 864 C CA . ALA A 1 111 ? -1.476 -8.519 3.409 1.00 95.94 111 ALA A CA 1
ATOM 865 C C . ALA A 1 111 ? -2.111 -9.414 2.333 1.00 95.94 111 ALA A C 1
ATOM 867 O O . ALA A 1 111 ? -1.393 -10.085 1.599 1.00 95.94 111 ALA A O 1
ATOM 868 N N . GLU A 1 112 ? -3.434 -9.383 2.177 1.00 94.69 112 GLU A N 1
ATOM 869 C CA . GLU A 1 112 ? -4.154 -10.175 1.171 1.00 94.69 112 GLU A CA 1
ATOM 870 C C . GLU A 1 112 ? -3.753 -9.797 -0.260 1.00 94.69 112 GLU A C 1
ATOM 872 O O . GLU A 1 112 ? -3.532 -10.676 -1.094 1.00 94.69 112 GLU A O 1
ATOM 877 N N . GLY A 1 113 ? -3.602 -8.501 -0.546 1.00 94.25 113 GLY A N 1
ATOM 878 C CA . GLY A 1 113 ? -3.199 -8.008 -1.860 1.00 94.25 113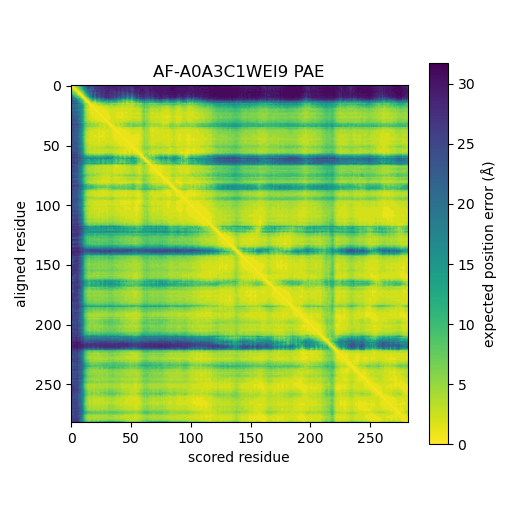 GLY A CA 1
ATOM 879 C C . GLY A 1 113 ? -1.777 -8.415 -2.255 1.00 94.25 113 GLY A C 1
ATOM 880 O O . GLY A 1 113 ? -1.527 -8.693 -3.431 1.00 94.25 113 GLY A O 1
ATOM 881 N N . LEU A 1 114 ? -0.852 -8.474 -1.293 1.00 94.31 114 LEU A N 1
ATOM 882 C CA . LEU A 1 114 ? 0.512 -8.956 -1.515 1.00 94.31 114 LEU A CA 1
ATOM 883 C C . LEU A 1 114 ? 0.541 -10.484 -1.626 1.00 94.31 114 LEU A C 1
ATOM 885 O O . LEU A 1 114 ? 1.051 -11.013 -2.612 1.00 94.31 114 LEU A O 1
ATOM 889 N N . LEU A 1 115 ? -0.066 -11.196 -0.669 1.00 94.12 115 LEU A N 1
ATOM 890 C CA . LEU A 1 115 ? -0.115 -12.662 -0.645 1.00 94.12 115 LEU A CA 1
ATOM 891 C C . LEU A 1 115 ? -0.798 -13.238 -1.892 1.00 94.12 115 LEU A C 1
ATOM 893 O O . LEU A 1 115 ? -0.324 -14.229 -2.435 1.00 94.12 115 LEU A O 1
ATOM 897 N N . GLY A 1 116 ? -1.864 -12.603 -2.387 1.00 92.69 116 GLY A N 1
ATOM 898 C CA . GLY A 1 116 ? -2.563 -13.033 -3.603 1.00 92.69 116 GLY A CA 1
ATOM 899 C C . GLY A 1 116 ? -1.741 -12.893 -4.891 1.00 92.69 116 GLY A C 1
ATOM 900 O O . GLY A 1 116 ? -2.103 -13.476 -5.915 1.00 92.69 116 GLY A O 1
ATOM 901 N N . ARG A 1 117 ? -0.642 -12.128 -4.852 1.00 93.56 117 ARG A N 1
ATOM 902 C CA . ARG A 1 117 ? 0.326 -11.987 -5.951 1.00 93.56 117 ARG A CA 1
ATOM 903 C C . ARG A 1 117 ? 1.549 -12.880 -5.773 1.00 93.56 117 ARG A C 1
ATOM 905 O O . ARG A 1 117 ? 2.224 -13.164 -6.759 1.00 93.56 117 ARG A O 1
ATOM 912 N N . LEU A 1 118 ? 1.823 -13.347 -4.555 1.00 88.94 118 LEU A N 1
ATOM 913 C CA . LEU A 1 118 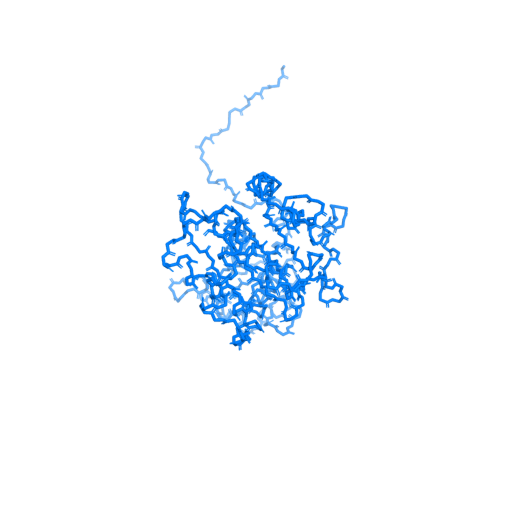? 2.887 -14.318 -4.323 1.00 88.94 118 LEU A CA 1
ATOM 914 C C . LEU A 1 118 ? 2.604 -15.611 -5.097 1.00 88.94 118 LEU A C 1
ATOM 916 O O . LEU A 1 118 ? 1.457 -16.026 -5.257 1.00 88.94 118 LEU A O 1
ATOM 920 N N . ASN A 1 119 ? 3.670 -16.254 -5.570 1.00 81.56 119 ASN A N 1
ATOM 921 C CA . ASN A 1 119 ? 3.653 -17.507 -6.336 1.00 81.56 119 ASN A CA 1
ATOM 922 C C . ASN A 1 119 ? 3.010 -17.435 -7.732 1.00 81.56 119 ASN A C 1
ATOM 924 O O . ASN A 1 119 ? 3.008 -18.439 -8.446 1.00 81.56 119 ASN A O 1
ATOM 928 N N . LYS A 1 120 ? 2.502 -16.274 -8.163 1.00 85.12 120 LYS A N 1
ATOM 929 C CA . LYS A 1 120 ? 2.146 -16.043 -9.564 1.00 85.12 120 LYS A CA 1
ATOM 930 C C . LYS A 1 120 ? 3.394 -15.578 -10.305 1.00 85.12 120 LYS A C 1
ATOM 932 O O . LYS A 1 120 ? 3.868 -14.467 -10.072 1.00 85.12 120 LYS A O 1
ATOM 937 N N . THR A 1 121 ? 3.908 -16.411 -11.205 1.00 85.00 121 THR A N 1
ATOM 938 C CA . THR A 1 121 ? 5.131 -16.113 -11.957 1.00 85.00 121 THR A CA 1
ATOM 939 C C . THR A 1 121 ? 4.913 -16.214 -13.459 1.00 85.00 121 THR A C 1
ATOM 941 O O . THR A 1 121 ? 4.141 -17.039 -13.951 1.00 85.00 121 THR A O 1
ATOM 944 N N . ASN A 1 122 ? 5.605 -15.361 -14.209 1.00 84.19 122 ASN A N 1
ATOM 945 C CA . ASN A 1 122 ? 5.726 -15.470 -15.652 1.00 84.19 122 ASN A CA 1
ATOM 946 C C . ASN A 1 122 ? 7.025 -16.208 -15.999 1.00 84.19 122 ASN A C 1
ATOM 948 O O . ASN A 1 122 ? 8.076 -15.596 -16.195 1.00 84.19 122 ASN A O 1
ATOM 952 N 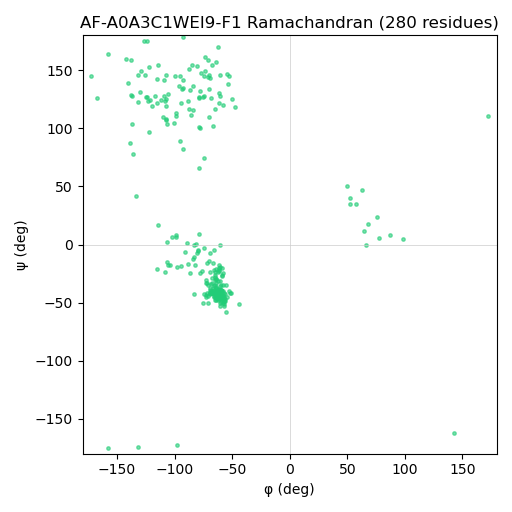N . ALA A 1 123 ? 6.944 -17.536 -16.078 1.00 82.69 123 ALA A N 1
ATOM 953 C CA . ALA A 1 123 ? 8.092 -18.396 -16.365 1.00 82.69 123 ALA A CA 1
ATOM 954 C C . ALA A 1 123 ? 8.742 -18.133 -17.739 1.00 82.69 123 ALA A C 1
ATOM 956 O O . ALA A 1 123 ? 9.887 -18.525 -17.943 1.00 82.69 123 ALA A O 1
ATOM 957 N N . ALA A 1 124 ? 8.047 -17.453 -18.660 1.00 87.31 124 ALA A N 1
ATOM 958 C CA . ALA A 1 124 ? 8.588 -17.101 -19.972 1.00 87.31 124 ALA A CA 1
ATOM 959 C C . ALA A 1 124 ? 9.664 -16.000 -19.913 1.00 87.31 124 ALA A C 1
ATOM 961 O O . ALA A 1 124 ? 10.391 -15.809 -20.884 1.00 87.31 124 ALA A O 1
ATOM 962 N N . ILE A 1 125 ? 9.773 -15.269 -18.797 1.00 90.44 125 ILE A N 1
ATOM 963 C CA . ILE A 1 125 ? 10.821 -14.264 -18.607 1.00 90.44 125 ILE A CA 1
ATOM 964 C C . ILE A 1 125 ? 12.072 -14.927 -18.034 1.00 90.44 125 ILE A C 1
ATOM 966 O O . ILE A 1 125 ? 12.062 -15.410 -16.898 1.00 90.44 125 ILE A O 1
ATOM 970 N N . ASP A 1 126 ? 13.171 -14.897 -18.785 1.00 91.62 126 ASP A N 1
ATOM 971 C CA . ASP A 1 126 ? 14.494 -15.343 -18.349 1.00 91.62 126 ASP A CA 1
ATOM 972 C C . ASP A 1 126 ? 15.580 -14.269 -18.547 1.00 91.62 126 ASP A C 1
ATOM 974 O O . ASP A 1 126 ? 15.339 -13.181 -19.076 1.00 91.62 126 ASP A O 1
ATOM 978 N N . ALA A 1 127 ? 16.791 -14.568 -18.071 1.00 92.06 127 ALA A N 1
ATOM 979 C CA . ALA A 1 127 ? 17.919 -13.646 -18.150 1.00 92.06 127 ALA A CA 1
ATOM 980 C C . ALA A 1 127 ? 18.353 -13.356 -19.596 1.00 92.06 127 ALA A C 1
ATOM 982 O O . ALA A 1 127 ? 18.753 -12.231 -19.891 1.00 92.06 127 ALA A O 1
ATOM 983 N N . ALA A 1 128 ? 18.256 -14.336 -20.499 1.00 93.00 128 ALA A N 1
ATOM 984 C CA . ALA A 1 128 ? 18.657 -14.170 -21.892 1.00 93.00 128 ALA A CA 1
ATOM 985 C C . ALA A 1 128 ? 17.702 -13.227 -22.636 1.00 93.00 128 ALA A C 1
ATOM 987 O O . ALA A 1 128 ? 18.145 -12.355 -23.387 1.00 93.00 128 ALA A O 1
ATOM 988 N N . LEU A 1 129 ? 16.399 -13.352 -22.377 1.00 92.56 129 LEU A N 1
ATOM 989 C CA . LEU A 1 129 ? 15.364 -12.488 -22.923 1.00 92.56 129 LEU A CA 1
ATOM 990 C C . LEU A 1 129 ? 15.534 -11.041 -22.445 1.00 92.56 129 LEU A C 1
ATOM 992 O O . LEU A 1 129 ? 15.486 -10.117 -23.259 1.00 92.56 129 LEU A O 1
ATOM 996 N N . VAL A 1 130 ? 15.773 -10.839 -21.144 1.00 91.50 130 VAL A N 1
ATOM 997 C CA . VAL A 1 130 ? 16.016 -9.503 -20.575 1.00 91.50 130 VAL A CA 1
ATOM 998 C C . VAL A 1 130 ? 17.296 -8.888 -21.142 1.00 91.50 130 VAL A C 1
ATOM 1000 O O . VAL A 1 130 ? 17.280 -7.726 -21.545 1.00 91.50 130 VAL A O 1
ATOM 1003 N N . GLU A 1 131 ? 18.384 -9.652 -21.248 1.00 90.50 131 GLU A N 1
ATOM 1004 C CA . GLU A 1 131 ? 19.641 -9.167 -21.832 1.00 90.50 131 GLU A CA 1
ATOM 1005 C C . GLU A 1 131 ? 19.463 -8.784 -23.311 1.00 90.50 131 GLU A C 1
ATOM 1007 O O . GLU A 1 131 ? 19.891 -7.708 -23.728 1.00 90.50 131 GLU A O 1
ATOM 1012 N N . SER A 1 132 ? 18.761 -9.610 -24.096 1.00 91.06 132 SER A N 1
ATOM 1013 C CA . SER A 1 132 ? 18.433 -9.301 -25.493 1.00 91.06 132 SER A CA 1
ATOM 1014 C C . SER A 1 132 ? 17.590 -8.027 -25.618 1.00 91.06 132 SER A C 1
ATOM 1016 O O . SER A 1 132 ? 17.823 -7.202 -26.505 1.00 91.06 132 SER A O 1
ATOM 1018 N N . ALA A 1 133 ? 16.632 -7.821 -24.712 1.00 89.25 133 ALA A N 1
ATOM 1019 C CA . ALA A 1 133 ? 15.818 -6.612 -24.685 1.00 89.25 133 ALA A CA 1
ATOM 1020 C C . ALA A 1 133 ? 16.641 -5.363 -24.326 1.00 89.25 133 ALA A C 1
ATOM 1022 O O . ALA A 1 133 ? 16.457 -4.321 -24.961 1.00 89.25 133 ALA A O 1
ATOM 1023 N N . LEU A 1 134 ? 17.577 -5.470 -23.374 1.00 87.50 134 LEU A N 1
ATOM 1024 C CA . LEU A 1 134 ? 18.503 -4.395 -23.000 1.00 87.50 134 LEU A CA 1
ATOM 1025 C C . LEU A 1 134 ? 19.445 -4.010 -24.149 1.00 87.50 134 LEU A C 1
ATOM 1027 O O . LEU A 1 134 ? 19.705 -2.827 -24.347 1.00 87.50 134 LEU A O 1
ATOM 1031 N N . GLN A 1 135 ? 19.911 -4.971 -24.952 1.00 86.00 135 GLN A N 1
ATOM 1032 C CA . GLN A 1 135 ? 20.776 -4.698 -26.111 1.00 86.00 135 GLN A CA 1
ATOM 1033 C C . GLN A 1 135 ? 20.084 -3.889 -27.215 1.00 86.00 135 GLN A C 1
ATOM 1035 O O . GLN A 1 135 ? 20.751 -3.201 -27.983 1.00 86.00 135 GLN A O 1
ATOM 1040 N N . LYS A 1 136 ? 18.748 -3.927 -27.285 1.00 83.31 136 LYS A N 1
ATOM 1041 C CA . LYS A 1 136 ? 17.960 -3.092 -28.209 1.00 83.31 136 LYS A CA 1
ATOM 1042 C C . LYS A 1 136 ? 17.880 -1.626 -27.768 1.00 83.31 136 LYS A C 1
ATOM 1044 O O . LYS A 1 136 ? 17.249 -0.824 -28.452 1.00 83.31 136 LYS A O 1
ATOM 1049 N N . PHE A 1 137 ? 18.452 -1.273 -26.617 1.00 76.62 137 PHE A N 1
ATOM 1050 C CA . PHE A 1 137 ? 18.432 0.097 -26.130 1.00 76.62 137 PHE A CA 1
ATOM 1051 C C . PHE A 1 137 ? 19.418 0.960 -26.916 1.00 76.62 137 PHE A C 1
ATOM 1053 O O . PHE A 1 137 ? 20.599 0.639 -27.016 1.00 76.62 137 PHE A O 1
ATOM 1060 N N . SER A 1 138 ? 18.939 2.077 -27.466 1.00 67.56 138 SER A N 1
ATOM 1061 C CA . SER A 1 138 ? 19.749 2.978 -28.295 1.00 67.56 138 SER A CA 1
ATOM 1062 C C . SER A 1 138 ? 20.873 3.676 -27.522 1.00 67.56 138 SER A C 1
ATOM 1064 O O . SER A 1 138 ? 21.849 4.111 -28.127 1.00 67.56 138 SER A O 1
ATOM 1066 N N . ALA A 1 139 ? 20.747 3.782 -26.196 1.00 67.81 139 ALA A N 1
ATOM 1067 C CA . ALA A 1 139 ? 21.760 4.331 -25.303 1.00 67.81 139 ALA A CA 1
ATOM 1068 C C . ALA A 1 139 ? 22.130 3.271 -24.252 1.00 67.81 139 ALA A C 1
ATOM 1070 O O . ALA A 1 139 ? 21.404 3.132 -23.274 1.00 67.81 139 ALA A O 1
ATOM 1071 N N . PRO A 1 140 ? 23.212 2.494 -24.424 1.00 64.25 140 PRO A N 1
ATOM 1072 C CA . PRO A 1 140 ? 23.513 1.380 -23.531 1.00 64.25 140 PRO A CA 1
ATOM 1073 C C . PRO A 1 140 ? 23.654 1.859 -22.080 1.00 64.25 140 PRO A C 1
ATOM 1075 O O . PRO A 1 140 ? 24.507 2.685 -21.760 1.00 64.25 140 PRO A O 1
ATOM 1078 N N . VAL A 1 141 ? 22.806 1.328 -21.196 1.00 73.50 141 VAL A N 1
ATOM 1079 C CA . VAL A 1 141 ? 22.886 1.570 -19.752 1.00 73.50 141 VAL A CA 1
ATOM 1080 C C . VAL A 1 141 ? 23.684 0.446 -19.120 1.00 73.50 141 VAL A C 1
ATOM 1082 O O . VAL A 1 141 ? 23.323 -0.729 -19.208 1.00 73.50 141 VAL A O 1
ATOM 1085 N N . THR A 1 142 ? 24.765 0.814 -18.443 1.00 80.25 142 THR A N 1
ATOM 1086 C CA . THR A 1 142 ? 25.570 -0.137 -17.681 1.00 80.25 142 THR A CA 1
ATOM 1087 C C . THR A 1 142 ? 24.879 -0.434 -16.357 1.00 80.25 142 THR A C 1
ATOM 1089 O O . THR A 1 142 ? 24.954 0.347 -15.411 1.00 80.25 142 THR A O 1
ATOM 1092 N N . LEU A 1 143 ? 24.204 -1.580 -16.292 1.00 87.56 143 LEU A N 1
ATOM 1093 C CA . LEU A 1 143 ? 23.654 -2.119 -15.053 1.00 87.56 143 LEU A CA 1
ATOM 1094 C C . LEU A 1 143 ? 24.642 -3.077 -14.395 1.00 87.56 143 LEU A C 1
ATOM 1096 O O . LEU A 1 143 ? 25.293 -3.886 -15.059 1.00 87.56 143 LEU A O 1
ATOM 1100 N N . THR A 1 144 ? 24.701 -3.027 -13.068 1.00 91.62 144 THR A N 1
ATOM 1101 C CA . THR A 1 144 ? 25.402 -4.044 -12.275 1.00 91.62 144 THR A CA 1
ATOM 1102 C C . THR A 1 144 ? 24.725 -5.417 -12.426 1.00 91.62 144 THR A C 1
ATOM 1104 O O . THR A 1 144 ? 23.522 -5.473 -12.699 1.00 91.62 144 THR A O 1
ATOM 1107 N N . PRO A 1 145 ? 25.434 -6.537 -12.183 1.00 91.44 145 PRO A N 1
ATOM 1108 C CA . PRO A 1 145 ? 24.825 -7.871 -12.209 1.00 91.44 145 PRO A CA 1
ATOM 1109 C C . PRO A 1 145 ? 23.570 -7.981 -11.329 1.00 91.44 145 PRO A C 1
ATOM 1111 O O . PRO A 1 145 ? 22.542 -8.468 -11.785 1.00 91.44 145 PRO A O 1
ATOM 1114 N N . ARG A 1 146 ? 23.599 -7.399 -10.120 1.00 91.44 146 ARG A N 1
ATOM 1115 C CA . ARG A 1 146 ? 22.440 -7.365 -9.211 1.00 91.44 146 ARG A CA 1
ATOM 1116 C C . ARG A 1 146 ? 21.252 -6.582 -9.770 1.00 91.44 146 ARG A C 1
ATOM 1118 O O . ARG A 1 146 ? 20.112 -6.984 -9.580 1.00 91.44 146 ARG A O 1
ATOM 1125 N N . GLN A 1 147 ? 21.494 -5.469 -10.462 1.00 92.50 147 GLN A N 1
ATOM 1126 C CA . GLN A 1 147 ? 20.423 -4.712 -11.118 1.00 92.50 147 GLN A CA 1
ATOM 1127 C C . GLN A 1 147 ? 19.801 -5.503 -12.276 1.00 92.50 147 GLN A C 1
ATOM 1129 O O . GLN A 1 147 ? 18.584 -5.455 -12.448 1.00 92.50 147 GLN A O 1
ATOM 1134 N N . LYS A 1 148 ? 20.604 -6.263 -13.032 1.00 93.25 148 LYS A N 1
ATOM 1135 C CA . LYS A 1 148 ? 20.101 -7.165 -14.080 1.00 93.25 148 LYS A CA 1
ATOM 1136 C C . LYS A 1 148 ? 19.273 -8.313 -13.495 1.00 93.25 148 LYS A C 1
ATOM 1138 O O . LYS A 1 148 ? 18.176 -8.571 -13.976 1.00 93.25 148 LYS A O 1
ATOM 1143 N N . GLU A 1 149 ? 19.744 -8.946 -12.422 1.00 93.94 149 GLU A N 1
ATOM 1144 C CA . GLU A 1 149 ? 18.978 -9.963 -11.682 1.00 93.94 149 GLU A CA 1
ATOM 1145 C C . GLU A 1 149 ? 17.649 -9.398 -11.160 1.00 93.94 149 GLU A C 1
ATOM 1147 O O . GLU A 1 149 ? 16.600 -10.022 -11.324 1.00 93.94 149 GLU A O 1
ATOM 1152 N N . ALA A 1 150 ? 17.674 -8.181 -10.608 1.00 95.25 150 ALA A N 1
ATOM 1153 C CA . ALA A 1 150 ? 16.477 -7.477 -10.166 1.00 95.25 150 ALA A CA 1
ATOM 1154 C C . ALA A 1 150 ? 15.488 -7.222 -11.316 1.00 95.25 150 ALA A C 1
ATOM 1156 O O . ALA A 1 150 ? 14.290 -7.383 -11.113 1.00 95.25 150 ALA A O 1
ATOM 1157 N N . LEU A 1 151 ? 15.955 -6.879 -12.525 1.00 95.12 151 LEU A N 1
ATOM 1158 C CA . LEU A 1 151 ? 15.078 -6.729 -13.697 1.00 95.12 151 LEU A CA 1
ATOM 1159 C C . LEU A 1 151 ? 14.371 -8.038 -14.055 1.00 95.12 151 LEU A C 1
ATOM 1161 O O . LEU A 1 151 ? 13.162 -8.041 -14.280 1.00 95.12 151 LEU A O 1
ATOM 1165 N N . VAL A 1 152 ? 15.114 -9.149 -14.086 1.00 95.19 152 VAL A N 1
ATOM 1166 C CA . VAL A 1 152 ? 14.542 -10.476 -14.364 1.00 95.19 152 VAL A CA 1
ATOM 1167 C C . VAL A 1 152 ? 13.480 -10.819 -13.322 1.00 95.19 152 VAL A C 1
ATOM 1169 O O . VAL A 1 152 ? 12.381 -11.233 -13.683 1.00 95.19 152 VAL A O 1
ATOM 1172 N N . MET A 1 153 ? 13.778 -10.601 -12.039 1.00 95.06 153 MET A N 1
ATOM 1173 C CA . MET A 1 153 ? 12.840 -10.870 -10.949 1.00 95.06 153 MET A CA 1
ATOM 1174 C C . MET A 1 153 ? 11.589 -9.984 -11.038 1.00 95.06 153 MET A C 1
ATOM 1176 O O . MET A 1 153 ? 10.479 -10.498 -10.957 1.00 95.06 153 MET A O 1
ATOM 1180 N N . ALA A 1 154 ? 11.746 -8.682 -11.283 1.00 95.50 154 ALA A N 1
ATOM 1181 C CA . ALA A 1 154 ? 10.632 -7.737 -11.371 1.00 95.50 154 ALA A CA 1
ATOM 1182 C C . ALA A 1 154 ? 9.651 -8.032 -12.514 1.00 95.50 154 ALA A C 1
ATOM 1184 O O . ALA A 1 154 ? 8.463 -7.743 -12.403 1.00 95.50 154 ALA A O 1
ATOM 1185 N N . LEU A 1 155 ? 10.148 -8.589 -13.619 1.00 93.94 155 LEU A N 1
ATOM 1186 C CA . LEU A 1 155 ? 9.338 -8.954 -14.783 1.00 93.94 155 LEU A CA 1
ATOM 1187 C C . LEU A 1 155 ? 8.728 -10.356 -14.667 1.00 93.94 155 LEU A C 1
ATOM 1189 O O . LEU A 1 155 ? 7.712 -10.644 -15.304 1.00 93.94 155 LEU A O 1
ATOM 1193 N N . ARG A 1 156 ? 9.351 -11.231 -13.874 1.00 94.19 156 ARG A N 1
ATOM 1194 C CA . ARG A 1 156 ? 8.885 -12.596 -13.627 1.00 94.19 156 ARG A CA 1
ATOM 1195 C C . ARG A 1 156 ? 7.818 -12.647 -12.536 1.00 94.19 156 ARG A C 1
ATOM 1197 O O . ARG A 1 156 ? 6.835 -13.364 -12.702 1.00 94.19 156 ARG A O 1
ATOM 1204 N N . GLU A 1 157 ? 7.996 -11.916 -11.445 1.00 95.12 157 GLU A N 1
ATOM 1205 C CA . GLU A 1 157 ? 7.105 -11.947 -10.282 1.00 95.12 157 GLU A CA 1
ATOM 1206 C C . GLU A 1 157 ? 5.940 -10.951 -10.424 1.00 95.12 157 GLU A C 1
ATOM 1208 O O . GLU A 1 157 ? 6.064 -9.904 -11.059 1.00 95.12 157 GLU A O 1
ATOM 1213 N N . LYS A 1 158 ? 4.785 -11.245 -9.808 1.00 95.50 158 LYS A N 1
ATOM 1214 C CA . LYS A 1 158 ? 3.647 -10.299 -9.753 1.00 95.50 158 LYS A CA 1
ATOM 1215 C C . LYS A 1 158 ? 3.749 -9.267 -8.634 1.00 95.50 158 LYS A C 1
ATOM 1217 O O . LYS A 1 158 ? 2.976 -8.310 -8.614 1.00 95.50 158 LYS A O 1
ATOM 1222 N N . ILE A 1 159 ? 4.691 -9.437 -7.718 1.00 96.12 159 ILE A N 1
ATOM 1223 C CA . ILE A 1 159 ? 5.035 -8.453 -6.699 1.00 96.12 159 ILE A CA 1
ATOM 1224 C C . ILE A 1 159 ? 6.554 -8.393 -6.580 1.00 96.12 159 ILE A C 1
ATOM 1226 O O . ILE A 1 159 ? 7.210 -9.421 -6.436 1.00 96.12 159 ILE A O 1
ATOM 1230 N N . PHE A 1 160 ? 7.112 -7.190 -6.646 1.00 96.69 160 PHE A N 1
ATOM 1231 C CA . PHE A 1 160 ? 8.547 -6.972 -6.516 1.00 96.69 160 PHE A CA 1
ATOM 1232 C C . PHE A 1 160 ? 8.826 -5.713 -5.698 1.00 96.69 160 PHE A C 1
ATOM 1234 O O . PHE A 1 160 ? 8.158 -4.695 -5.870 1.00 96.69 160 PHE A O 1
ATOM 1241 N N . LEU A 1 161 ? 9.822 -5.786 -4.815 1.00 96.12 161 LEU A N 1
ATOM 1242 C CA . LEU A 1 161 ? 10.291 -4.662 -4.011 1.00 96.12 161 LEU A CA 1
ATOM 1243 C C . LEU A 1 161 ? 11.758 -4.389 -4.337 1.00 96.12 161 LEU A C 1
ATOM 1245 O O . LEU A 1 161 ? 12.620 -5.234 -4.097 1.00 96.12 161 LEU A O 1
ATOM 1249 N N . LEU A 1 162 ? 12.039 -3.187 -4.832 1.00 95.88 162 LEU A N 1
ATOM 1250 C CA . LEU A 1 162 ? 13.390 -2.675 -4.995 1.00 95.88 162 LEU A CA 1
ATOM 1251 C C . LEU A 1 162 ? 13.720 -1.716 -3.856 1.00 95.88 162 LEU A C 1
ATOM 1253 O O . LEU A 1 162 ? 13.285 -0.564 -3.865 1.00 95.88 162 LEU A O 1
ATOM 1257 N N . SER A 1 163 ? 14.535 -2.184 -2.913 1.00 93.50 163 SER A N 1
ATOM 1258 C CA . SER A 1 163 ? 15.059 -1.343 -1.839 1.00 93.50 163 SER A CA 1
ATOM 1259 C C . SER A 1 163 ? 16.451 -0.799 -2.162 1.00 93.50 163 SER A C 1
ATOM 1261 O O . SER A 1 163 ? 17.326 -1.568 -2.573 1.00 93.50 163 SER A O 1
ATOM 1263 N N . GLY A 1 164 ? 16.711 0.482 -1.899 1.00 88.12 164 GLY A N 1
ATOM 1264 C CA . GLY A 1 164 ? 18.066 1.034 -2.017 1.00 88.12 164 GLY A CA 1
ATOM 1265 C C . GLY A 1 164 ? 18.203 2.467 -1.512 1.00 88.12 164 GLY A C 1
ATOM 1266 O O . GLY A 1 164 ? 17.314 3.292 -1.699 1.00 88.12 164 GLY A O 1
ATOM 1267 N N . GLY A 1 165 ? 19.349 2.798 -0.910 1.00 86.88 165 GLY A N 1
ATOM 1268 C CA . GLY A 1 165 ? 19.628 4.157 -0.433 1.00 86.88 165 GLY A CA 1
ATOM 1269 C C . GLY A 1 165 ? 19.658 5.218 -1.551 1.00 86.88 165 GLY A C 1
ATOM 1270 O O . GLY A 1 165 ? 19.670 4.881 -2.743 1.00 86.88 165 GLY A O 1
ATOM 1271 N N . PRO A 1 166 ? 19.700 6.514 -1.200 1.00 82.69 166 PRO A N 1
ATOM 1272 C CA . PRO A 1 166 ? 19.870 7.595 -2.170 1.00 82.69 166 PRO A CA 1
ATOM 1273 C C . PRO A 1 166 ? 21.110 7.376 -3.052 1.00 82.69 166 PRO A C 1
ATOM 1275 O O . PRO A 1 166 ? 22.155 6.951 -2.567 1.00 82.69 166 PRO A O 1
ATOM 1278 N N . GLY A 1 167 ? 20.999 7.648 -4.355 1.00 82.38 167 GLY A N 1
ATOM 1279 C CA . GLY A 1 167 ? 22.120 7.515 -5.298 1.00 82.38 167 GLY A CA 1
ATOM 1280 C C . GLY A 1 167 ? 22.468 6.084 -5.740 1.00 82.38 167 GLY A C 1
ATOM 1281 O O . GLY A 1 167 ? 23.414 5.905 -6.496 1.00 82.38 167 GLY A O 1
ATOM 1282 N N . THR A 1 168 ? 21.698 5.061 -5.350 1.00 84.31 168 THR A N 1
ATOM 1283 C CA . THR A 1 168 ? 21.942 3.647 -5.734 1.00 84.31 168 THR A CA 1
ATOM 1284 C C . THR A 1 168 ? 21.484 3.274 -7.153 1.00 84.31 168 THR A C 1
ATOM 1286 O O . THR A 1 168 ? 21.486 2.104 -7.533 1.00 84.31 168 THR A O 1
ATOM 1289 N N . GLY A 1 169 ? 21.085 4.259 -7.963 1.00 87.00 169 GLY A N 1
ATOM 1290 C CA . GLY A 1 169 ? 20.671 4.039 -9.349 1.00 87.00 169 GLY A CA 1
ATOM 1291 C C . GLY A 1 169 ? 19.273 3.431 -9.517 1.00 87.00 169 GLY A C 1
ATOM 1292 O O . GLY A 1 169 ? 19.012 2.828 -10.554 1.00 87.00 169 GLY A O 1
ATOM 1293 N N . LYS A 1 170 ? 18.363 3.586 -8.538 1.00 91.75 170 LYS A N 1
ATOM 1294 C CA . LYS A 1 170 ? 16.960 3.124 -8.645 1.00 91.75 170 LYS A CA 1
ATOM 1295 C C . LYS A 1 170 ? 16.271 3.687 -9.887 1.00 91.75 170 LYS A C 1
ATOM 1297 O O . LYS A 1 170 ? 15.669 2.943 -10.644 1.00 91.75 170 LYS A O 1
ATOM 1302 N N . THR A 1 171 ? 16.445 4.978 -10.157 1.00 87.75 171 THR A N 1
ATOM 1303 C CA . THR A 1 171 ? 15.884 5.631 -11.345 1.00 87.75 171 THR A CA 1
ATOM 1304 C C . THR A 1 171 ? 16.437 5.039 -12.641 1.00 87.75 171 THR A C 1
ATOM 1306 O O . THR A 1 171 ? 15.673 4.720 -13.542 1.00 87.75 171 THR A O 1
ATOM 1309 N N . THR A 1 172 ? 17.749 4.794 -12.712 1.00 88.75 172 THR A N 1
ATOM 1310 C CA . THR A 1 172 ? 18.387 4.103 -13.846 1.00 88.75 172 THR A CA 1
ATOM 1311 C C . THR A 1 172 ? 17.821 2.695 -14.042 1.00 88.75 172 THR A C 1
ATOM 1313 O O . THR A 1 172 ? 17.600 2.258 -15.174 1.00 88.75 172 THR A O 1
ATOM 1316 N N . TRP A 1 173 ? 17.554 1.989 -12.942 1.00 92.94 173 TRP A N 1
ATOM 1317 C CA . TRP A 1 173 ? 16.911 0.682 -12.969 1.00 92.94 173 TRP A CA 1
ATOM 1318 C C . TRP A 1 173 ? 15.466 0.769 -13.480 1.00 92.94 173 TRP A C 1
ATOM 1320 O O . TRP A 1 173 ? 15.107 -0.012 -14.355 1.00 92.94 173 TRP A O 1
ATOM 1330 N N . ILE A 1 174 ? 14.672 1.749 -13.026 1.00 92.56 174 ILE A N 1
ATOM 1331 C CA . ILE A 1 174 ? 13.298 1.982 -13.509 1.00 92.56 174 ILE A CA 1
ATOM 1332 C C . ILE A 1 174 ? 13.305 2.253 -15.017 1.00 92.56 174 ILE A C 1
ATOM 1334 O O . ILE A 1 174 ? 12.560 1.616 -15.757 1.00 92.56 174 ILE A O 1
ATOM 1338 N N . SER A 1 175 ? 14.181 3.138 -15.498 1.00 88.62 175 SER A N 1
ATOM 1339 C CA . SER A 1 175 ? 14.321 3.415 -16.932 1.00 88.62 175 SER A CA 1
ATOM 1340 C C . SER A 1 175 ? 14.629 2.148 -17.734 1.00 88.62 175 SER A C 1
ATOM 1342 O O . SER A 1 175 ? 14.038 1.911 -18.788 1.00 88.62 175 SER A O 1
ATOM 1344 N N . SER A 1 176 ? 15.521 1.305 -17.209 1.00 90.06 176 SER A N 1
ATOM 1345 C CA . SER A 1 176 ? 15.905 0.043 -17.847 1.00 90.06 176 SER A CA 1
ATOM 1346 C C . SER A 1 176 ? 14.767 -0.980 -17.838 1.00 90.06 176 SER A C 1
ATOM 1348 O O . SER A 1 176 ? 14.549 -1.657 -18.840 1.00 90.06 176 SER A O 1
ATOM 1350 N N . LEU A 1 177 ? 14.012 -1.066 -16.739 1.00 92.38 177 LEU A N 1
ATOM 1351 C CA . LEU A 1 177 ? 12.818 -1.903 -16.627 1.00 92.38 177 LEU A CA 1
ATOM 1352 C C . LEU A 1 177 ? 11.812 -1.539 -17.707 1.00 92.38 177 LEU A C 1
ATOM 1354 O O . LEU A 1 177 ? 11.367 -2.412 -18.447 1.00 92.38 177 LEU A O 1
ATOM 1358 N N . LEU A 1 178 ? 11.470 -0.258 -17.811 1.00 89.81 178 LEU A N 1
ATOM 1359 C CA . LEU A 1 178 ? 10.468 0.182 -18.767 1.00 89.81 178 LEU A CA 1
ATOM 1360 C C . LEU A 1 178 ? 10.937 -0.063 -20.203 1.00 89.81 178 LEU A C 1
ATOM 1362 O O . LEU A 1 178 ? 10.153 -0.548 -21.016 1.00 89.81 178 LEU A O 1
ATOM 1366 N N . HIS A 1 179 ? 12.220 0.169 -20.504 1.00 86.88 179 HIS A N 1
ATOM 1367 C CA . HIS A 1 179 ? 12.789 -0.195 -21.804 1.00 86.88 179 HIS A CA 1
ATOM 1368 C C . HIS A 1 179 ? 12.596 -1.680 -22.123 1.00 86.88 179 HIS A C 1
ATOM 1370 O O . HIS A 1 179 ? 12.126 -2.018 -23.209 1.00 86.88 179 HIS A O 1
ATOM 1376 N N . VAL A 1 180 ? 12.894 -2.571 -21.174 1.00 90.19 180 VAL A N 1
ATOM 1377 C CA . VAL A 1 180 ? 12.674 -4.010 -21.365 1.00 90.19 180 VAL A CA 1
ATOM 1378 C C . VAL A 1 180 ? 11.190 -4.310 -21.590 1.00 90.19 180 VAL A C 1
ATOM 1380 O O . VAL A 1 180 ? 10.865 -5.002 -22.550 1.00 90.19 180 VAL A O 1
ATOM 1383 N N . VAL A 1 181 ? 10.281 -3.751 -20.783 1.00 90.31 181 VAL A N 1
ATOM 1384 C CA . VAL A 1 181 ? 8.827 -3.960 -20.939 1.00 90.31 181 VAL A CA 1
ATOM 1385 C C . VAL A 1 181 ? 8.348 -3.561 -22.338 1.00 90.31 181 VAL A C 1
ATOM 1387 O O . VAL A 1 181 ? 7.665 -4.348 -22.997 1.00 90.31 181 VAL A O 1
ATOM 1390 N N . PHE A 1 182 ? 8.735 -2.380 -22.827 1.00 86.88 182 PHE A N 1
ATOM 1391 C CA . PHE A 1 182 ? 8.335 -1.918 -24.159 1.00 86.88 182 PHE A CA 1
ATOM 1392 C C . PHE A 1 182 ? 8.997 -2.713 -25.285 1.00 86.88 182 PHE A C 1
ATOM 1394 O O . PHE A 1 182 ? 8.345 -3.012 -26.282 1.00 86.88 182 PHE A O 1
ATOM 1401 N N . SER A 1 183 ? 10.261 -3.100 -25.116 1.00 87.56 183 SER A N 1
ATOM 1402 C CA . SER A 1 183 ? 11.015 -3.913 -26.078 1.00 87.56 183 SER A CA 1
ATOM 1403 C C . SER A 1 183 ? 10.426 -5.316 -26.257 1.00 87.56 183 SER A C 1
ATOM 1405 O O . SER A 1 183 ? 10.467 -5.876 -27.356 1.00 87.56 183 SER A O 1
ATOM 1407 N N . LEU A 1 184 ? 9.849 -5.879 -25.191 1.00 88.69 184 LEU A N 1
ATOM 1408 C CA . LEU A 1 184 ? 9.129 -7.152 -25.237 1.00 88.69 184 LEU A CA 1
ATOM 1409 C C . LEU A 1 184 ? 7.720 -7.018 -25.828 1.00 88.69 184 LEU A C 1
ATOM 1411 O O . LEU A 1 184 ? 7.186 -8.004 -26.327 1.00 88.69 184 LEU A O 1
ATOM 1415 N N . GLY A 1 185 ? 7.106 -5.832 -25.760 1.00 85.94 185 GLY A N 1
ATOM 1416 C CA . GLY A 1 185 ? 5.775 -5.568 -26.319 1.00 85.94 185 GLY A CA 1
ATOM 1417 C C . GLY A 1 185 ? 4.634 -6.355 -25.662 1.00 85.94 185 GLY A C 1
ATOM 1418 O O . GLY A 1 185 ? 3.527 -6.377 -26.191 1.00 85.94 185 GLY A O 1
ATOM 1419 N N . ALA A 1 186 ? 4.888 -7.005 -24.522 1.00 85.25 186 ALA A N 1
ATOM 1420 C CA . ALA A 1 186 ? 3.926 -7.876 -23.847 1.00 85.25 186 ALA A CA 1
ATOM 1421 C C . ALA A 1 186 ? 2.828 -7.104 -23.096 1.00 85.25 186 ALA A C 1
ATOM 1423 O O . ALA A 1 186 ? 1.758 -7.652 -22.846 1.00 85.25 186 ALA A O 1
ATOM 1424 N N . ILE A 1 187 ? 3.094 -5.845 -22.730 1.00 88.81 187 ILE A N 1
ATOM 1425 C CA . ILE A 1 187 ? 2.151 -4.973 -22.027 1.00 88.81 187 ILE A CA 1
ATOM 1426 C C . ILE A 1 187 ? 1.959 -3.703 -22.861 1.00 88.81 187 ILE A C 1
ATOM 1428 O O . ILE A 1 187 ? 2.945 -3.022 -23.160 1.00 88.81 187 ILE A O 1
ATOM 1432 N N . PRO A 1 188 ? 0.722 -3.351 -23.251 1.00 88.31 188 PRO A N 1
ATOM 1433 C CA . PRO A 1 188 ? 0.492 -2.129 -24.001 1.00 88.31 188 PRO A CA 1
ATOM 1434 C C . PRO A 1 188 ? 0.719 -0.893 -23.105 1.00 88.31 188 PRO A C 1
ATOM 1436 O O . PRO A 1 188 ? 0.363 -0.927 -21.925 1.00 88.31 188 PRO A O 1
ATOM 1439 N N . PRO A 1 189 ? 1.236 0.230 -23.645 1.00 86.69 189 PRO A N 1
ATOM 1440 C CA . PRO A 1 189 ? 1.627 1.394 -22.840 1.00 86.69 189 PRO A CA 1
ATOM 1441 C C . PRO A 1 189 ? 0.543 1.928 -21.894 1.00 86.69 189 PRO A C 1
ATOM 1443 O O . PRO A 1 189 ? 0.824 2.228 -20.743 1.00 86.69 189 PRO A O 1
ATOM 1446 N N . HIS A 1 190 ? -0.717 1.963 -22.335 1.00 88.31 190 HIS A N 1
ATOM 1447 C CA . HIS A 1 190 ? -1.844 2.464 -21.538 1.00 88.31 190 HIS A CA 1
ATOM 1448 C C . HIS A 1 190 ? -2.229 1.569 -20.341 1.00 88.31 190 HIS A C 1
ATOM 1450 O O . HIS A 1 190 ? -3.089 1.950 -19.548 1.00 88.31 190 HIS A O 1
ATOM 1456 N N . ARG A 1 191 ? -1.631 0.374 -20.217 1.00 92.62 191 ARG A N 1
ATOM 1457 C CA . ARG A 1 191 ? -1.796 -0.546 -19.076 1.00 92.62 191 ARG A CA 1
ATOM 1458 C C . ARG A 1 191 ? -0.600 -0.511 -18.118 1.00 92.62 191 ARG A C 1
ATOM 1460 O O . ARG A 1 191 ? -0.553 -1.310 -17.181 1.00 92.62 191 ARG A O 1
ATOM 1467 N N . ILE A 1 192 ? 0.346 0.402 -18.340 1.00 93.00 192 ILE A N 1
ATOM 1468 C CA . ILE A 1 192 ? 1.506 0.643 -17.483 1.00 93.00 192 ILE A CA 1
ATOM 1469 C C . ILE A 1 192 ? 1.288 1.961 -16.747 1.00 93.00 192 ILE A C 1
ATOM 1471 O O . ILE A 1 192 ? 1.192 3.012 -17.374 1.00 93.00 192 ILE A O 1
ATOM 1475 N N . HIS A 1 193 ? 1.239 1.908 -15.418 1.00 94.06 193 HIS A N 1
ATOM 1476 C CA . HIS A 1 193 ? 1.059 3.097 -14.583 1.00 94.06 193 HIS A CA 1
ATOM 1477 C C . HIS A 1 193 ? 2.282 3.313 -13.703 1.00 94.06 193 HIS A C 1
ATOM 1479 O O . HIS A 1 193 ? 2.719 2.408 -12.992 1.00 94.06 193 HIS A O 1
ATOM 1485 N N . LEU A 1 194 ? 2.825 4.526 -13.747 1.00 94.94 194 LEU A N 1
ATOM 1486 C CA . LEU A 1 194 ? 3.919 4.963 -12.889 1.00 94.94 194 LEU A CA 1
ATOM 1487 C C . LEU A 1 194 ? 3.360 5.975 -11.905 1.00 94.94 194 LEU A C 1
ATOM 1489 O O . LEU A 1 194 ? 2.713 6.944 -12.307 1.00 94.94 194 LEU A O 1
ATOM 1493 N N . CYS A 1 195 ? 3.605 5.767 -10.621 1.00 95.56 195 CYS A N 1
ATOM 1494 C CA . CYS A 1 195 ? 3.084 6.655 -9.605 1.00 95.56 195 CYS A CA 1
ATOM 1495 C C . CYS A 1 195 ? 4.061 6.892 -8.462 1.00 95.56 195 CYS A C 1
ATOM 1497 O O . CYS A 1 195 ? 4.990 6.120 -8.240 1.00 95.56 195 CYS A O 1
ATOM 1499 N N . ALA A 1 196 ? 3.832 7.983 -7.738 1.00 95.75 196 ALA A N 1
ATOM 1500 C CA . ALA A 1 196 ? 4.526 8.296 -6.496 1.00 95.75 196 ALA A CA 1
ATOM 1501 C C . ALA A 1 196 ? 3.541 8.852 -5.447 1.00 95.75 196 ALA A C 1
ATOM 1503 O O . ALA A 1 196 ? 2.479 9.373 -5.814 1.00 95.75 196 ALA A O 1
ATOM 1504 N N . PRO A 1 197 ? 3.851 8.809 -4.138 1.00 94.31 197 PRO A N 1
ATOM 1505 C CA . PRO A 1 197 ? 2.949 9.316 -3.102 1.00 94.31 197 PRO A CA 1
ATOM 1506 C C . PRO A 1 197 ? 2.721 10.829 -3.176 1.00 94.31 197 PRO A C 1
ATOM 1508 O O . PRO A 1 197 ? 1.636 11.309 -2.849 1.00 94.31 197 PRO A O 1
ATOM 1511 N N . THR A 1 198 ? 3.718 11.590 -3.643 1.00 93.12 198 THR A N 1
ATOM 1512 C CA . THR A 1 198 ? 3.672 13.060 -3.690 1.00 93.12 198 THR A CA 1
ATOM 1513 C C . THR A 1 198 ? 3.864 13.605 -5.102 1.00 93.12 198 THR A C 1
ATOM 1515 O O . THR A 1 198 ? 4.550 13.007 -5.930 1.00 93.12 198 THR A O 1
ATOM 1518 N N . GLY A 1 199 ? 3.310 14.794 -5.368 1.00 92.06 199 GLY A N 1
ATOM 1519 C CA . GLY A 1 199 ? 3.461 15.462 -6.667 1.00 92.06 199 GLY A CA 1
ATOM 1520 C C . GLY A 1 199 ? 4.916 15.780 -7.021 1.00 92.06 199 GLY A C 1
ATOM 1521 O O . GLY A 1 199 ? 5.309 15.638 -8.173 1.00 92.06 199 GLY A O 1
ATOM 1522 N N . ARG A 1 200 ? 5.745 16.136 -6.028 1.00 91.25 200 ARG A N 1
ATOM 1523 C CA . ARG A 1 200 ? 7.179 16.396 -6.244 1.00 91.25 200 ARG A CA 1
ATOM 1524 C C . ARG A 1 200 ? 7.942 15.130 -6.634 1.00 91.25 200 ARG A C 1
ATOM 1526 O O . ARG A 1 200 ? 8.789 15.201 -7.516 1.00 91.25 200 ARG A O 1
ATOM 1533 N N . ALA A 1 201 ? 7.654 13.995 -5.994 1.00 91.12 201 ALA A N 1
ATOM 1534 C CA . ALA A 1 201 ? 8.267 12.718 -6.358 1.00 91.12 201 ALA A CA 1
ATOM 1535 C C . ALA A 1 201 ? 7.842 12.287 -7.771 1.00 91.12 201 ALA A C 1
ATOM 1537 O O . ALA A 1 201 ? 8.696 11.974 -8.596 1.00 91.12 201 ALA A O 1
ATOM 1538 N N . ALA A 1 202 ? 6.546 12.399 -8.086 1.00 91.75 202 ALA A N 1
ATOM 1539 C CA . ALA A 1 202 ? 6.024 12.093 -9.417 1.00 91.75 202 ALA A CA 1
ATOM 1540 C C . ALA A 1 202 ? 6.685 12.955 -10.508 1.00 91.75 202 ALA A C 1
ATOM 1542 O O . ALA A 1 202 ? 7.133 12.430 -11.524 1.00 91.75 202 ALA A O 1
ATOM 1543 N N . GLN A 1 203 ? 6.819 14.266 -10.275 1.00 90.38 203 GLN A N 1
ATOM 1544 C CA . GLN A 1 203 ? 7.483 15.179 -11.207 1.00 90.38 203 GLN A CA 1
ATOM 1545 C C . GLN A 1 203 ? 8.963 14.822 -11.415 1.00 90.38 203 GLN A C 1
ATOM 1547 O O . GLN A 1 203 ? 9.421 14.773 -12.551 1.00 90.38 203 GLN A O 1
ATOM 1552 N N . ARG A 1 204 ? 9.710 14.529 -10.343 1.00 89.19 204 ARG A N 1
ATOM 1553 C CA . ARG A 1 204 ? 11.129 14.138 -10.442 1.00 89.19 204 ARG A CA 1
ATOM 1554 C C . ARG A 1 204 ? 11.320 12.844 -11.225 1.00 89.19 204 ARG A C 1
ATOM 1556 O O . ARG A 1 204 ? 12.243 12.746 -12.037 1.00 89.19 204 ARG A O 1
ATOM 1563 N N . LEU A 1 205 ? 10.452 11.860 -10.994 1.00 89.19 205 LEU A N 1
ATOM 1564 C CA . LEU A 1 205 ? 10.466 10.624 -11.766 1.00 89.19 205 LEU A CA 1
ATOM 1565 C C . LEU A 1 205 ? 10.145 10.919 -13.237 1.00 89.19 205 LEU A C 1
ATOM 1567 O O . LEU A 1 205 ? 10.879 10.475 -14.112 1.00 89.19 205 LEU A O 1
ATOM 1571 N N . GLN A 1 206 ? 9.133 11.746 -13.519 1.00 89.50 206 GLN A N 1
ATOM 1572 C CA . GLN A 1 206 ? 8.797 12.159 -14.885 1.00 89.50 206 GLN A CA 1
ATOM 1573 C C . GLN A 1 206 ? 9.974 12.841 -15.597 1.00 89.50 206 GLN A C 1
ATOM 1575 O O . GLN A 1 206 ? 10.271 12.502 -16.740 1.00 89.50 206 GLN A O 1
ATOM 1580 N N . GLU A 1 207 ? 10.654 13.779 -14.934 1.00 87.31 207 GLU A N 1
ATOM 1581 C CA . GLU A 1 207 ? 11.835 14.474 -15.462 1.00 87.31 207 GLU A CA 1
ATOM 1582 C C . GLU A 1 207 ? 12.961 13.484 -15.771 1.00 87.31 207 GLU A C 1
ATOM 1584 O O . GLU A 1 207 ? 13.561 13.539 -16.843 1.00 87.31 207 GLU A O 1
ATOM 1589 N N . SER A 1 208 ? 13.194 12.520 -14.882 1.00 84.81 208 SER A N 1
ATOM 1590 C CA . SER A 1 208 ? 14.233 11.503 -15.070 1.00 84.81 208 SER A CA 1
ATOM 1591 C C . SER A 1 208 ? 13.941 10.541 -16.224 1.00 84.81 208 SER A C 1
ATOM 1593 O O . SER A 1 208 ? 14.868 10.022 -16.843 1.00 84.81 208 SER A O 1
ATOM 1595 N N . LEU A 1 209 ? 12.661 10.309 -16.519 1.00 83.19 209 LEU A N 1
ATOM 1596 C CA . LEU A 1 209 ? 12.210 9.463 -17.625 1.00 83.19 209 LEU A CA 1
ATOM 1597 C C . LEU A 1 209 ? 12.051 10.240 -18.942 1.00 83.19 209 LEU A C 1
ATOM 1599 O O . LEU A 1 209 ? 12.011 9.631 -20.006 1.00 83.19 209 LEU A O 1
ATOM 1603 N N . SER A 1 210 ? 11.996 11.575 -18.896 1.00 76.94 210 SER A N 1
ATOM 1604 C CA . SER A 1 210 ? 11.730 12.430 -20.064 1.00 76.94 210 SER A CA 1
ATOM 1605 C C . SER A 1 210 ? 12.781 12.336 -21.175 1.00 76.94 210 SER A C 1
ATOM 1607 O O . SER A 1 210 ? 12.476 12.607 -22.333 1.00 76.94 210 SER A O 1
ATOM 1609 N N . SER A 1 211 ? 14.006 11.932 -20.833 1.00 67.75 211 SER A N 1
ATOM 1610 C CA . SER A 1 211 ? 15.114 11.736 -21.773 1.00 67.75 211 SER A CA 1
ATOM 1611 C C . SER A 1 211 ? 15.061 10.396 -22.516 1.00 67.75 211 SER A C 1
ATOM 1613 O O . SER A 1 211 ? 15.861 10.170 -23.425 1.00 67.75 211 SER A O 1
ATOM 1615 N N . LEU A 1 212 ? 14.143 9.499 -22.143 1.00 69.75 212 LEU A N 1
ATOM 1616 C CA . LEU A 1 212 ? 13.975 8.204 -22.794 1.00 69.75 212 LEU A CA 1
ATOM 1617 C C . LEU A 1 212 ? 13.229 8.358 -24.134 1.00 69.75 212 LEU A C 1
ATOM 1619 O O . LEU A 1 212 ? 12.370 9.225 -24.268 1.00 69.75 212 LEU A O 1
ATOM 1623 N N . PRO A 1 213 ? 13.515 7.528 -25.149 1.00 62.81 213 PRO A N 1
ATOM 1624 C CA . PRO A 1 213 ? 12.809 7.590 -26.429 1.00 62.81 213 PRO A CA 1
ATOM 1625 C C . PRO A 1 213 ? 11.332 7.164 -26.292 1.00 62.81 213 PRO A C 1
ATOM 1627 O O . PRO A 1 213 ? 11.004 6.375 -25.406 1.00 62.81 213 PRO A O 1
ATOM 1630 N N . PRO A 1 214 ? 10.413 7.622 -27.162 1.00 59.56 214 PRO A N 1
ATOM 1631 C CA . PRO A 1 214 ? 9.026 7.159 -27.160 1.00 59.56 214 PRO A CA 1
ATOM 1632 C C . PRO A 1 214 ? 8.919 5.620 -27.219 1.00 59.56 214 PRO A C 1
ATOM 1634 O O . PRO A 1 214 ? 9.720 4.983 -27.904 1.00 59.56 214 PRO A O 1
ATOM 1637 N N . PRO A 1 215 ? 7.925 5.011 -26.546 1.00 56.19 215 PRO A N 1
ATOM 1638 C CA . PRO A 1 215 ? 6.838 5.660 -25.805 1.00 56.19 215 PRO A CA 1
ATOM 1639 C C . PRO A 1 215 ? 7.222 6.135 -24.388 1.00 56.19 215 PRO A C 1
ATOM 1641 O 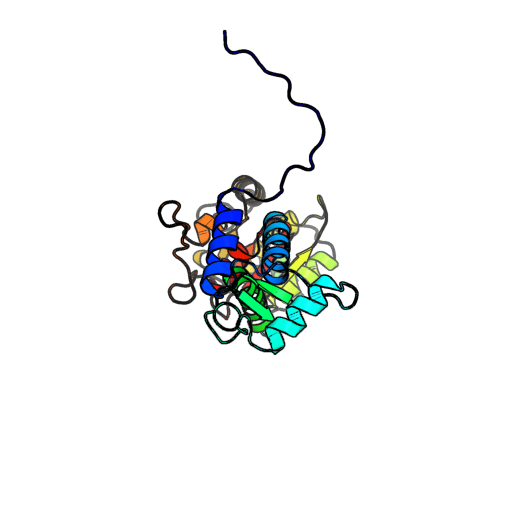O . PRO A 1 215 ? 6.366 6.694 -23.706 1.00 56.19 215 PRO A O 1
ATOM 1644 N N . LEU A 1 216 ? 8.476 5.937 -23.955 1.00 58.59 216 LEU A N 1
ATOM 1645 C CA . LEU A 1 216 ? 8.958 6.247 -22.600 1.00 58.59 216 LEU A CA 1
ATOM 1646 C C . LEU A 1 216 ? 9.084 7.752 -22.329 1.00 58.59 216 LEU A C 1
ATOM 1648 O O . LEU A 1 216 ? 8.707 8.208 -21.253 1.00 58.59 216 LEU A O 1
ATOM 1652 N N . GLY A 1 217 ? 9.585 8.519 -23.300 1.00 54.56 217 GLY A N 1
ATOM 1653 C CA . GLY A 1 217 ? 9.536 9.982 -23.304 1.00 54.56 217 GLY A CA 1
ATOM 1654 C C . GLY A 1 217 ? 8.521 10.458 -24.335 1.00 54.56 217 GLY A C 1
ATOM 1655 O O . GLY A 1 217 ? 8.732 10.332 -25.540 1.00 54.56 217 GLY A O 1
ATOM 1656 N N . GLY A 1 218 ? 7.375 10.954 -23.868 1.00 54.53 218 GLY A N 1
ATOM 1657 C CA . GLY A 1 218 ? 6.281 11.434 -24.717 1.00 54.53 218 GLY A CA 1
ATOM 1658 C C . GLY A 1 218 ? 4.892 11.100 -24.163 1.00 54.53 218 GLY A C 1
ATOM 1659 O O . GLY A 1 218 ? 4.740 10.762 -22.995 1.00 54.53 218 GLY A O 1
ATOM 1660 N N . GLN A 1 219 ? 3.871 11.171 -25.025 1.00 40.66 219 GLN A N 1
ATOM 1661 C CA . GLN A 1 219 ? 2.429 11.027 -24.723 1.00 40.66 219 GLN A CA 1
ATOM 1662 C C . GLN A 1 219 ? 1.996 9.667 -24.107 1.00 40.66 219 GLN A C 1
ATOM 1664 O O . GLN A 1 219 ? 0.808 9.470 -23.868 1.00 40.66 219 GLN A O 1
ATOM 1669 N N . GLY A 1 220 ? 2.910 8.710 -23.895 1.00 44.59 220 GLY A N 1
ATOM 1670 C CA . GLY A 1 220 ? 2.589 7.319 -23.537 1.00 44.59 220 GLY A CA 1
ATOM 1671 C C . GLY A 1 220 ? 2.863 6.899 -22.088 1.00 44.59 220 GLY A C 1
ATOM 1672 O O . GLY A 1 220 ? 2.349 5.865 -21.674 1.00 44.59 220 GLY A O 1
ATOM 1673 N N . GLY A 1 221 ? 3.637 7.670 -21.316 1.00 57.16 221 GLY A N 1
ATOM 1674 C CA . GLY A 1 221 ? 3.989 7.341 -19.931 1.00 57.16 221 GLY A CA 1
ATOM 1675 C C . GLY A 1 221 ? 3.929 8.573 -19.036 1.00 57.16 221 GLY A C 1
ATOM 1676 O O . GLY A 1 221 ? 4.931 9.267 -18.863 1.00 57.16 221 GLY A O 1
ATOM 1677 N N . SER A 1 222 ? 2.751 8.865 -18.484 1.00 75.19 222 SER A N 1
ATOM 1678 C CA . SER A 1 222 ? 2.606 9.907 -17.467 1.00 75.19 222 SER A CA 1
ATOM 1679 C C . SER A 1 222 ? 2.843 9.316 -16.085 1.00 75.19 222 SER A C 1
ATOM 1681 O O . SER A 1 222 ? 2.140 8.390 -15.680 1.00 75.19 222 SER A O 1
ATOM 1683 N N . VAL A 1 223 ? 3.799 9.875 -15.351 1.00 90.06 223 VAL A N 1
ATOM 1684 C CA . VAL A 1 223 ? 3.925 9.636 -13.918 1.00 90.06 223 VAL A CA 1
ATOM 1685 C C . VAL A 1 223 ? 2.895 10.499 -13.205 1.00 90.06 223 VAL A C 1
ATOM 1687 O O . VAL A 1 223 ? 2.855 11.718 -13.384 1.00 90.06 223 VAL A O 1
ATOM 1690 N N . GLU A 1 224 ? 2.067 9.884 -12.373 1.00 92.81 224 GLU A N 1
ATOM 1691 C CA . GLU A 1 224 ? 1.067 10.599 -11.589 1.00 92.81 224 GLU A CA 1
ATOM 1692 C C . GLU A 1 224 ? 1.195 10.345 -10.087 1.00 92.81 224 GLU A C 1
ATOM 1694 O O . GLU A 1 224 ? 2.039 9.586 -9.618 1.00 92.81 224 GLU A O 1
ATOM 1699 N N . THR A 1 225 ? 0.394 11.034 -9.280 1.00 95.50 225 THR A N 1
ATOM 1700 C CA . THR A 1 225 ? 0.351 10.735 -7.847 1.00 95.50 225 THR A CA 1
ATOM 1701 C C . THR A 1 225 ? -0.540 9.528 -7.586 1.00 95.50 225 THR A C 1
ATOM 1703 O O . THR A 1 225 ? -1.504 9.306 -8.319 1.00 95.50 225 THR A O 1
ATOM 1706 N N . LEU A 1 226 ? -0.297 8.798 -6.491 1.00 95.00 226 LEU A N 1
ATOM 1707 C CA . LEU A 1 226 ? -1.202 7.729 -6.037 1.00 95.00 226 LEU A CA 1
ATOM 1708 C C . LEU A 1 226 ? -2.655 8.209 -5.931 1.00 95.00 226 LEU A C 1
ATOM 1710 O O . LEU A 1 226 ? -3.576 7.527 -6.366 1.00 95.00 226 LEU A O 1
ATOM 1714 N N . HIS A 1 227 ? -2.854 9.419 -5.407 1.00 94.69 227 HIS A N 1
ATOM 1715 C CA . HIS A 1 227 ? -4.175 10.029 -5.291 1.00 94.69 227 HIS A CA 1
ATOM 1716 C C . HIS A 1 227 ? -4.843 10.239 -6.652 1.00 94.69 227 HIS A C 1
ATOM 1718 O O . HIS A 1 227 ? -6.045 10.022 -6.777 1.00 94.69 227 HIS A O 1
ATOM 1724 N N . ARG A 1 228 ? -4.086 10.647 -7.675 1.00 94.75 228 ARG A N 1
ATOM 1725 C CA . ARG A 1 228 ? -4.625 10.856 -9.020 1.00 94.75 228 ARG A CA 1
ATOM 1726 C C . ARG A 1 228 ? -4.939 9.527 -9.710 1.00 94.75 228 ARG A C 1
ATOM 1728 O O . ARG A 1 228 ? -6.058 9.382 -10.196 1.00 94.75 228 ARG A O 1
ATOM 1735 N N . LEU A 1 229 ? -4.032 8.550 -9.626 1.00 95.62 229 LEU A N 1
ATOM 1736 C CA . LEU A 1 229 ? -4.227 7.193 -10.152 1.00 95.62 229 LEU A CA 1
ATOM 1737 C C . LEU A 1 229 ? -5.481 6.526 -9.561 1.00 95.62 229 LEU A C 1
ATOM 1739 O O . LEU A 1 229 ? -6.268 5.898 -10.270 1.00 95.62 229 LEU A O 1
ATOM 1743 N N . LEU A 1 230 ? -5.698 6.696 -8.254 1.00 96.06 230 LEU A N 1
ATOM 1744 C CA . LEU A 1 230 ? -6.859 6.159 -7.540 1.00 96.06 230 LEU A CA 1
ATOM 1745 C C . LEU A 1 230 ? -8.139 6.992 -7.717 1.00 96.06 230 LEU A C 1
ATOM 1747 O O . LEU A 1 230 ? -9.200 6.592 -7.233 1.00 96.06 230 LEU A O 1
ATOM 1751 N N . GLY A 1 231 ? -8.067 8.144 -8.388 1.00 95.31 231 GLY A N 1
ATOM 1752 C CA . GLY A 1 231 ? -9.201 9.049 -8.562 1.00 95.31 231 GLY A CA 1
ATOM 1753 C C . GLY A 1 231 ? -9.724 9.609 -7.237 1.00 95.31 231 GLY A C 1
ATOM 1754 O O . GLY A 1 231 ? -10.926 9.572 -6.982 1.00 95.31 231 GLY A O 1
ATOM 1755 N N . TYR A 1 232 ? -8.828 10.079 -6.367 1.00 95.38 232 TYR A N 1
ATOM 1756 C CA . TYR A 1 232 ? -9.190 10.688 -5.088 1.00 95.38 232 TYR A CA 1
ATOM 1757 C C . TYR A 1 232 ? -10.035 11.950 -5.280 1.00 95.38 232 TYR A C 1
ATOM 1759 O O . TYR A 1 232 ? -9.660 12.865 -6.017 1.00 95.38 232 TYR A O 1
ATOM 1767 N N . SER A 1 233 ? -11.148 12.027 -4.555 1.00 94.06 233 SER A N 1
ATOM 1768 C CA . SER A 1 233 ? -12.050 13.174 -4.547 1.00 94.06 233 SER A CA 1
ATOM 1769 C C . SER A 1 233 ? -11.974 13.907 -3.204 1.00 94.06 233 SER A C 1
ATOM 1771 O O . SER A 1 233 ? -12.520 13.414 -2.215 1.00 94.06 233 SER A O 1
ATOM 1773 N N . PRO A 1 234 ? -11.391 15.124 -3.145 1.00 89.88 234 PRO A N 1
ATOM 1774 C CA . PRO A 1 234 ? -11.311 15.909 -1.909 1.00 89.88 234 PRO A CA 1
ATOM 1775 C C . PRO A 1 234 ? -12.676 16.237 -1.296 1.00 89.88 234 PRO A C 1
ATOM 1777 O O . PRO A 1 234 ? -12.784 16.417 -0.090 1.00 89.88 234 PRO A O 1
ATOM 1780 N N . ARG A 1 235 ? -13.731 16.302 -2.123 1.00 91.62 235 ARG A N 1
ATOM 1781 C CA . ARG A 1 235 ? -15.099 16.599 -1.674 1.00 91.62 235 ARG A CA 1
ATOM 1782 C C . ARG A 1 235 ? -15.718 15.453 -0.874 1.00 91.62 235 ARG A C 1
ATOM 1784 O O . ARG A 1 235 ? -16.519 15.707 0.014 1.00 91.62 235 ARG A O 1
ATOM 1791 N N . SER A 1 236 ? -15.396 14.212 -1.234 1.00 90.81 236 SER A N 1
ATOM 1792 C CA . SER A 1 236 ? -15.969 13.013 -0.605 1.00 90.81 236 SER A CA 1
ATOM 1793 C C . SER A 1 236 ? -14.993 12.296 0.328 1.00 90.81 236 SER A C 1
ATOM 1795 O O . SER A 1 236 ? -15.424 11.487 1.142 1.00 90.81 236 SER A O 1
ATOM 1797 N N . GLY A 1 237 ? -13.689 12.566 0.208 1.00 88.38 237 GLY A N 1
ATOM 1798 C CA . GLY A 1 237 ? -12.640 11.818 0.901 1.00 88.38 237 GLY A CA 1
ATOM 1799 C C . GLY A 1 237 ? -12.490 10.377 0.400 1.00 88.38 237 GLY A C 1
ATOM 1800 O O . GLY A 1 237 ? -11.924 9.546 1.106 1.00 88.38 237 GLY A O 1
ATOM 1801 N N . GLN A 1 238 ? -13.025 10.060 -0.784 1.00 91.19 238 GLN A N 1
ATOM 1802 C CA . GLN A 1 238 ? -13.067 8.704 -1.335 1.00 91.19 238 GLN A CA 1
ATOM 1803 C C . GLN A 1 238 ? -12.213 8.573 -2.598 1.00 91.19 238 GLN A C 1
ATOM 1805 O O . GLN A 1 238 ? -11.989 9.541 -3.328 1.00 91.19 238 GLN A O 1
ATOM 1810 N N . PHE A 1 239 ? -11.761 7.346 -2.852 1.00 95.38 239 PHE A N 1
ATOM 1811 C CA . PHE A 1 239 ? -11.111 6.945 -4.096 1.00 95.38 239 PHE A CA 1
ATOM 1812 C C . PHE A 1 239 ? -12.152 6.386 -5.067 1.00 95.38 239 PHE A C 1
ATOM 1814 O O . PHE A 1 239 ? -12.994 5.581 -4.669 1.00 95.38 239 PHE A O 1
ATOM 1821 N N . ALA A 1 240 ? -12.084 6.801 -6.331 1.00 95.38 240 ALA A N 1
ATOM 1822 C CA . ALA A 1 240 ? -12.964 6.292 -7.380 1.00 95.38 240 ALA A CA 1
ATOM 1823 C C . ALA A 1 240 ? -12.615 4.853 -7.788 1.00 95.38 240 ALA A C 1
ATOM 1825 O O . ALA A 1 240 ? -13.508 4.085 -8.126 1.00 95.38 240 ALA A O 1
ATOM 1826 N N . ARG A 1 241 ? -11.329 4.477 -7.742 1.00 96.50 241 ARG A N 1
ATOM 1827 C CA . ARG A 1 241 ? -10.877 3.122 -8.087 1.00 96.50 241 ARG A CA 1
ATOM 1828 C C . ARG A 1 241 ? -10.957 2.187 -6.887 1.00 96.50 241 ARG A C 1
ATOM 1830 O O . ARG A 1 241 ? -10.493 2.513 -5.795 1.00 96.50 241 ARG A O 1
ATOM 1837 N N . HIS A 1 242 ? -11.515 1.002 -7.103 1.00 95.19 242 HIS A N 1
ATOM 1838 C CA . HIS A 1 242 ? -11.674 -0.045 -6.091 1.00 95.19 242 HIS A CA 1
ATOM 1839 C C . HIS A 1 242 ? -11.831 -1.415 -6.767 1.00 95.19 242 HIS A C 1
ATOM 1841 O O . HIS A 1 242 ? -11.765 -1.525 -7.983 1.00 95.19 242 HIS A O 1
ATOM 1847 N N . SER A 1 243 ? -12.079 -2.482 -6.007 1.00 94.06 243 SER A N 1
ATOM 1848 C CA . SER A 1 243 ? -12.189 -3.843 -6.559 1.00 94.06 243 SER A CA 1
ATOM 1849 C C . SER A 1 243 ? -13.325 -4.047 -7.577 1.00 94.06 243 SER A C 1
ATOM 1851 O O . SER A 1 243 ? -13.286 -5.006 -8.341 1.00 94.06 243 SER A O 1
ATOM 1853 N N . GLY A 1 244 ? -14.336 -3.172 -7.580 1.00 95.62 244 GLY A N 1
ATOM 1854 C CA . GLY A 1 244 ? -15.469 -3.198 -8.516 1.00 95.62 244 GLY A CA 1
ATOM 1855 C C . GLY A 1 244 ? -15.281 -2.300 -9.743 1.00 95.62 244 GLY A C 1
ATOM 1856 O O . GLY A 1 244 ? -15.945 -2.515 -10.749 1.00 95.62 244 GLY A O 1
ATOM 1857 N N . ASP A 1 245 ? -14.358 -1.340 -9.669 1.00 96.12 245 ASP A N 1
ATOM 1858 C CA . ASP A 1 245 ? -13.888 -0.530 -10.795 1.00 96.12 245 ASP A CA 1
ATOM 1859 C C . ASP A 1 245 ? -12.354 -0.425 -10.707 1.00 96.12 245 ASP A C 1
ATOM 1861 O O . ASP A 1 245 ? -11.812 0.552 -10.167 1.00 96.12 245 ASP A O 1
ATOM 1865 N N . PRO A 1 246 ? -11.639 -1.492 -11.114 1.00 97.06 246 PRO A N 1
ATOM 1866 C CA . PRO A 1 246 ? -10.202 -1.580 -10.926 1.00 97.06 246 PRO A CA 1
ATOM 1867 C C . PRO A 1 246 ? -9.449 -0.619 -11.849 1.00 97.06 246 PRO A C 1
ATOM 1869 O O . PRO A 1 246 ? -9.924 -0.209 -12.909 1.00 97.06 246 PRO A O 1
ATOM 1872 N N . ILE A 1 247 ? -8.211 -0.303 -11.472 1.00 96.75 247 ILE A N 1
ATOM 1873 C CA . ILE A 1 247 ? -7.269 0.398 -12.343 1.00 96.75 247 ILE A CA 1
ATOM 1874 C C . ILE A 1 247 ? -7.038 -0.485 -13.584 1.00 96.75 247 ILE A C 1
ATOM 1876 O O . IL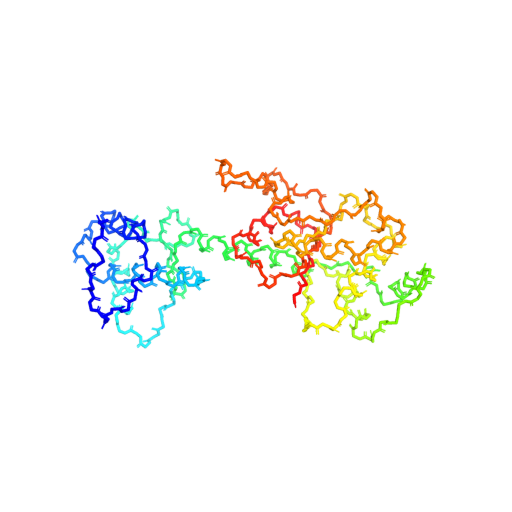E A 1 247 ? -6.686 -1.659 -13.432 1.00 96.75 247 ILE A O 1
ATOM 1880 N N . PRO A 1 248 ? -7.199 0.040 -14.813 1.00 94.69 248 PRO A N 1
ATOM 1881 C CA . PRO A 1 248 ? -6.942 -0.710 -16.038 1.00 94.69 248 PRO A CA 1
ATOM 1882 C C . PRO A 1 248 ? -5.427 -0.862 -16.258 1.00 94.69 248 PRO A C 1
ATOM 1884 O O . PRO A 1 248 ? -4.830 -0.175 -17.086 1.00 94.69 248 PRO A O 1
ATOM 1887 N N . ALA A 1 249 ? -4.801 -1.742 -15.479 1.00 94.94 249 ALA A N 1
ATOM 1888 C CA . ALA A 1 249 ? -3.358 -1.933 -15.432 1.00 94.94 249 ALA A CA 1
ATOM 1889 C C . ALA A 1 249 ? -2.967 -3.410 -15.531 1.00 94.94 249 ALA A C 1
ATOM 1891 O O . ALA A 1 249 ? -3.631 -4.274 -14.960 1.00 94.94 249 ALA A O 1
ATOM 1892 N N . ASP A 1 250 ? -1.835 -3.667 -16.183 1.00 94.88 250 ASP A N 1
ATOM 1893 C CA . ASP A 1 250 ? -1.090 -4.928 -16.081 1.00 94.88 250 ASP A CA 1
ATOM 1894 C C . ASP A 1 250 ? 0.215 -4.747 -15.304 1.00 94.88 250 ASP A C 1
ATOM 1896 O O . ASP A 1 250 ? 0.727 -5.714 -14.744 1.00 94.88 250 ASP A O 1
ATOM 1900 N N . LEU A 1 251 ? 0.748 -3.521 -15.253 1.00 95.50 251 LEU A N 1
ATOM 1901 C CA . LEU A 1 251 ? 1.918 -3.163 -14.461 1.00 95.50 251 LEU A CA 1
ATOM 1902 C C . LEU A 1 251 ? 1.672 -1.828 -13.764 1.00 95.50 251 LEU A C 1
ATOM 1904 O O . LEU A 1 251 ? 1.341 -0.835 -14.413 1.00 95.50 251 LEU A O 1
ATOM 1908 N N . VAL A 1 252 ? 1.881 -1.799 -12.451 1.00 96.62 252 VAL A N 1
ATOM 1909 C CA . VAL A 1 252 ? 1.912 -0.564 -11.666 1.00 96.62 252 VAL A CA 1
ATOM 1910 C C . VAL A 1 252 ? 3.220 -0.481 -10.900 1.00 96.62 252 VAL A C 1
ATOM 1912 O O . VAL A 1 252 ? 3.578 -1.404 -10.170 1.00 96.62 252 VAL A O 1
ATOM 1915 N N . LEU A 1 253 ? 3.924 0.636 -11.067 1.00 97.00 253 LEU A N 1
ATOM 1916 C CA . LEU A 1 253 ? 5.144 0.956 -10.341 1.00 97.00 253 LEU A CA 1
ATOM 1917 C C . LEU A 1 253 ? 4.881 2.125 -9.396 1.00 97.00 253 LEU A C 1
ATOM 1919 O O . LEU A 1 253 ? 4.448 3.191 -9.833 1.00 97.00 253 LEU A O 1
ATOM 1923 N N . LEU A 1 254 ? 5.163 1.919 -8.115 1.00 97.19 254 LEU A N 1
ATOM 1924 C CA . LEU A 1 254 ? 5.133 2.944 -7.082 1.00 97.19 254 LEU A CA 1
ATOM 1925 C C . LEU A 1 254 ? 6.567 3.288 -6.671 1.00 97.19 254 LEU A C 1
ATOM 1927 O O . LEU A 1 254 ? 7.224 2.485 -6.009 1.00 97.19 254 LEU A O 1
ATOM 1931 N N . ASP A 1 255 ? 7.032 4.472 -7.059 1.00 95.31 255 ASP A N 1
ATOM 1932 C CA . ASP A 1 255 ? 8.300 5.043 -6.601 1.00 95.31 255 ASP A CA 1
ATOM 1933 C C . ASP A 1 255 ? 8.123 5.782 -5.273 1.00 95.31 255 ASP A C 1
ATOM 1935 O O . ASP A 1 255 ? 7.028 6.245 -4.959 1.00 95.31 255 ASP A O 1
ATOM 1939 N N . GLU A 1 256 ? 9.193 5.893 -4.488 1.00 94.75 256 GLU A N 1
ATOM 1940 C CA . GLU A 1 256 ? 9.163 6.415 -3.113 1.00 94.75 256 GLU A CA 1
ATOM 1941 C C . GLU A 1 256 ? 8.108 5.709 -2.233 1.00 94.75 256 GLU A C 1
ATOM 1943 O O . GLU A 1 256 ? 7.415 6.330 -1.424 1.00 94.75 256 GLU A O 1
ATOM 1948 N N . ALA A 1 257 ? 7.971 4.386 -2.380 1.00 94.12 257 ALA A N 1
ATOM 1949 C CA . ALA A 1 257 ? 6.992 3.568 -1.662 1.00 94.12 257 ALA A CA 1
ATOM 1950 C C . ALA A 1 257 ? 7.130 3.659 -0.130 1.00 94.12 257 ALA 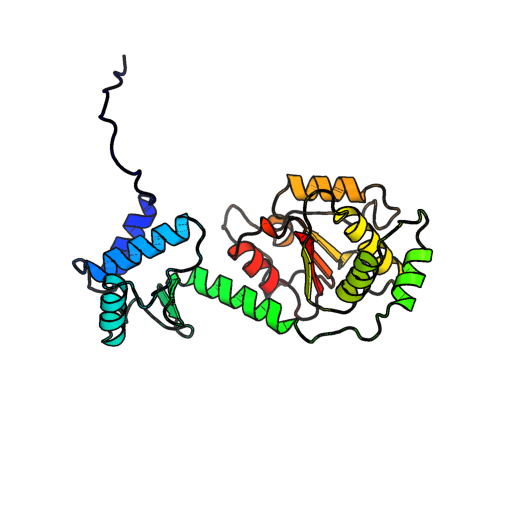A C 1
ATOM 1952 O O . ALA A 1 257 ? 6.149 3.469 0.584 1.00 94.12 257 ALA A O 1
ATOM 1953 N N . SER A 1 258 ? 8.318 4.003 0.376 1.00 91.31 258 SER A N 1
ATOM 1954 C CA . SER A 1 258 ? 8.577 4.267 1.799 1.00 91.31 258 SER A CA 1
ATOM 1955 C C . SER A 1 258 ? 7.770 5.445 2.362 1.00 91.31 258 SER A C 1
ATOM 1957 O O . SER A 1 258 ? 7.557 5.512 3.570 1.00 91.31 258 SER A O 1
ATOM 1959 N N . MET A 1 259 ? 7.305 6.361 1.505 1.00 91.62 259 MET A N 1
ATOM 1960 C CA . MET A 1 259 ? 6.468 7.499 1.889 1.00 91.62 259 MET A CA 1
ATOM 1961 C C . MET A 1 259 ? 4.963 7.196 1.822 1.00 91.62 259 MET A C 1
ATOM 1963 O O . MET A 1 259 ? 4.159 8.059 2.175 1.00 91.62 259 MET A O 1
ATOM 1967 N N . ALA A 1 260 ? 4.554 6.026 1.322 1.00 92.69 260 ALA A N 1
ATOM 1968 C CA . ALA A 1 260 ? 3.144 5.672 1.208 1.00 92.69 260 ALA A CA 1
ATOM 1969 C C . ALA A 1 260 ? 2.581 5.220 2.563 1.00 92.69 260 ALA A C 1
ATOM 1971 O O . ALA A 1 260 ? 3.103 4.298 3.188 1.00 92.69 260 ALA A O 1
ATOM 1972 N N . ASP A 1 261 ? 1.480 5.833 2.997 1.00 93.19 261 ASP A N 1
ATOM 1973 C CA . ASP A 1 261 ? 0.757 5.381 4.184 1.00 93.19 261 ASP A CA 1
ATOM 1974 C C . ASP A 1 261 ? -0.028 4.080 3.916 1.00 93.19 261 ASP A C 1
ATOM 1976 O O . ASP A 1 261 ? -0.339 3.718 2.774 1.00 93.19 261 ASP A O 1
ATOM 1980 N N . ALA A 1 262 ? -0.393 3.379 4.992 1.00 94.94 262 ALA A N 1
ATOM 1981 C CA . ALA A 1 262 ? -1.092 2.101 4.902 1.00 94.94 262 ALA A CA 1
ATOM 1982 C C . ALA A 1 262 ? -2.492 2.201 4.271 1.00 94.94 262 ALA A C 1
ATOM 1984 O O . ALA A 1 262 ? -2.952 1.244 3.652 1.00 94.94 262 ALA A O 1
ATOM 1985 N N . PHE A 1 263 ? -3.197 3.327 4.396 1.00 95.12 263 PHE A N 1
ATOM 1986 C CA . PHE A 1 263 ? -4.530 3.479 3.807 1.00 95.12 263 PHE A CA 1
ATOM 1987 C C . PHE A 1 263 ? -4.459 3.658 2.296 1.00 95.12 263 PHE A C 1
ATOM 1989 O O . PHE A 1 263 ? -5.233 3.029 1.572 1.00 95.12 263 PHE A O 1
ATOM 1996 N N . THR A 1 264 ? -3.519 4.470 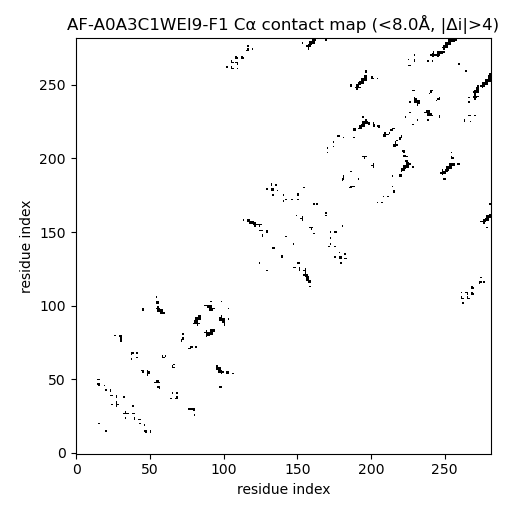1.819 1.00 94.81 264 THR A N 1
ATOM 1997 C CA . THR A 1 264 ? -3.289 4.682 0.391 1.00 94.81 264 THR A CA 1
ATOM 1998 C C . THR A 1 264 ? -2.753 3.405 -0.256 1.00 94.81 264 THR A C 1
ATOM 2000 O O . THR A 1 264 ? -3.232 3.012 -1.321 1.00 94.81 264 THR A O 1
ATOM 2003 N N . LEU A 1 265 ? -1.835 2.690 0.406 1.00 96.31 265 LEU A N 1
ATOM 2004 C CA . LEU A 1 265 ? -1.354 1.396 -0.083 1.00 96.31 265 LEU A CA 1
ATOM 2005 C C . LEU A 1 265 ? -2.466 0.333 -0.089 1.00 96.31 265 LEU A C 1
ATOM 2007 O O . LEU A 1 265 ? -2.596 -0.405 -1.065 1.00 96.31 265 LEU A O 1
ATOM 2011 N N . ALA A 1 266 ? -3.310 0.287 0.948 1.00 97.12 266 ALA A N 1
ATOM 2012 C CA . ALA A 1 266 ? -4.482 -0.590 0.985 1.00 97.12 266 ALA A CA 1
ATOM 2013 C C . ALA A 1 266 ? -5.473 -0.278 -0.149 1.00 97.12 266 ALA A C 1
ATOM 2015 O O . ALA A 1 266 ? -6.020 -1.198 -0.761 1.00 97.12 266 ALA A O 1
ATOM 2016 N N . ALA A 1 267 ? -5.702 1.003 -0.448 1.00 97.00 267 ALA A N 1
ATOM 2017 C CA . ALA A 1 267 ? -6.537 1.421 -1.570 1.00 97.00 267 ALA A CA 1
ATOM 2018 C C . ALA A 1 267 ? -5.932 0.984 -2.911 1.00 97.00 267 ALA A C 1
ATOM 2020 O O . ALA A 1 267 ? -6.644 0.405 -3.732 1.00 97.00 267 ALA A O 1
ATOM 2021 N N . LEU A 1 268 ? -4.618 1.164 -3.093 1.00 97.50 268 LEU A N 1
ATOM 2022 C CA . LEU A 1 268 ? -3.893 0.704 -4.277 1.00 97.50 268 LEU A CA 1
ATOM 2023 C C . LEU A 1 268 ? -4.083 -0.793 -4.503 1.00 97.50 268 LEU A C 1
ATOM 2025 O O . LEU A 1 268 ? -4.608 -1.190 -5.539 1.00 97.50 268 LEU A O 1
ATOM 2029 N N . VAL A 1 269 ? -3.721 -1.638 -3.537 1.00 96.62 269 VAL A N 1
ATOM 2030 C CA . VAL A 1 269 ? -3.772 -3.095 -3.743 1.00 96.62 269 VAL A CA 1
ATOM 2031 C C . VAL A 1 269 ? -5.190 -3.623 -3.979 1.00 96.62 269 VAL A C 1
ATOM 2033 O O . VAL A 1 269 ? -5.341 -4.601 -4.711 1.00 96.62 269 VAL A O 1
ATOM 2036 N N . ARG A 1 270 ? -6.221 -2.974 -3.411 1.00 96.25 270 ARG A N 1
ATOM 2037 C CA . ARG A 1 270 ? -7.640 -3.300 -3.653 1.00 96.25 270 ARG A CA 1
ATOM 2038 C C . ARG A 1 270 ? -8.114 -2.887 -5.041 1.00 96.25 270 ARG A C 1
ATOM 2040 O O . ARG A 1 270 ? -9.003 -3.532 -5.587 1.00 96.25 270 ARG A O 1
ATOM 2047 N N . ALA A 1 271 ? -7.571 -1.798 -5.572 1.00 97.38 271 ALA A N 1
ATOM 2048 C CA . ALA A 1 271 ? -7.921 -1.271 -6.883 1.00 97.38 271 ALA A CA 1
ATOM 2049 C C . ALA A 1 271 ? -7.158 -1.958 -8.027 1.00 97.38 271 ALA A C 1
ATOM 2051 O O . ALA A 1 271 ? -7.508 -1.774 -9.189 1.00 97.38 271 ALA A O 1
ATOM 2052 N N . LEU A 1 272 ? -6.120 -2.744 -7.733 1.00 96.88 272 LEU A N 1
ATOM 2053 C CA . LEU A 1 272 ? -5.344 -3.445 -8.751 1.00 96.88 272 LEU A CA 1
ATOM 2054 C C . LEU A 1 272 ? -5.988 -4.779 -9.165 1.00 96.88 272 LEU A C 1
ATOM 2056 O O . LEU A 1 272 ? -6.328 -5.582 -8.290 1.00 96.88 272 LEU A O 1
ATOM 2060 N N . PRO A 1 273 ? -6.037 -5.097 -10.475 1.00 95.31 273 PRO A N 1
ATOM 2061 C CA . PRO A 1 273 ? -6.392 -6.431 -10.951 1.00 95.31 273 PRO A CA 1
ATOM 2062 C C . PRO A 1 273 ? -5.515 -7.523 -10.323 1.00 95.31 273 PRO A C 1
ATOM 2064 O O . PRO A 1 273 ? -4.324 -7.316 -10.072 1.00 95.31 273 PRO A O 1
ATOM 2067 N N . ALA A 1 274 ? -6.086 -8.710 -10.100 1.00 90.94 274 ALA A N 1
ATOM 2068 C CA . ALA A 1 274 ? -5.410 -9.816 -9.413 1.00 90.94 274 ALA A CA 1
ATOM 2069 C C . ALA A 1 274 ? -4.146 -10.327 -10.132 1.00 90.94 274 ALA A C 1
ATOM 2071 O O . ALA A 1 274 ? -3.284 -10.929 -9.489 1.00 90.94 274 ALA A O 1
ATOM 2072 N N . ASP A 1 275 ? -4.045 -10.099 -11.444 1.00 91.31 275 ASP A N 1
ATOM 2073 C CA . ASP A 1 275 ? -2.912 -10.513 -12.281 1.00 91.31 275 ASP A CA 1
ATOM 2074 C C . ASP A 1 275 ? -2.011 -9.342 -12.700 1.00 91.31 275 ASP A C 1
ATOM 2076 O O . ASP A 1 275 ? -1.020 -9.553 -13.405 1.00 91.31 275 ASP A O 1
ATOM 2080 N N . ALA A 1 276 ? -2.315 -8.120 -12.246 1.00 94.69 276 ALA A N 1
ATOM 2081 C CA . ALA A 1 276 ? -1.442 -6.971 -12.443 1.00 94.69 276 ALA A CA 1
ATOM 2082 C C . ALA A 1 276 ? -0.177 -7.113 -11.586 1.00 94.69 276 ALA A C 1
ATOM 2084 O O . ALA A 1 276 ? -0.250 -7.425 -10.390 1.00 94.69 276 ALA A O 1
ATOM 2085 N N . THR A 1 277 ? 0.973 -6.857 -12.204 1.00 96.25 277 THR A N 1
ATOM 2086 C CA . THR A 1 277 ? 2.272 -6.789 -11.540 1.00 96.25 277 THR A CA 1
ATOM 2087 C C . THR A 1 277 ? 2.377 -5.486 -10.749 1.00 96.25 277 THR A C 1
ATOM 2089 O O . THR A 1 277 ? 2.164 -4.405 -11.299 1.00 96.25 277 THR A O 1
ATOM 2092 N N . LEU A 1 278 ? 2.724 -5.581 -9.467 1.00 97.38 278 LEU A N 1
ATOM 2093 C CA . LEU A 1 278 ? 3.003 -4.440 -8.596 1.00 97.38 278 LEU A CA 1
ATOM 2094 C C . LEU A 1 278 ? 4.506 -4.363 -8.309 1.00 97.38 278 LEU A C 1
ATOM 2096 O O . LEU A 1 278 ? 5.094 -5.310 -7.791 1.00 97.38 278 LEU A O 1
ATOM 2100 N N . ILE A 1 279 ? 5.120 -3.227 -8.619 1.00 97.50 279 ILE A N 1
ATOM 2101 C CA . ILE A 1 279 ? 6.528 -2.946 -8.335 1.00 97.50 279 ILE A CA 1
ATOM 2102 C C . ILE A 1 279 ? 6.592 -1.795 -7.338 1.00 97.50 279 ILE A C 1
ATOM 2104 O O . ILE A 1 279 ? 6.089 -0.707 -7.606 1.00 97.50 279 ILE A O 1
ATOM 2108 N N . LEU A 1 280 ? 7.211 -2.034 -6.189 1.00 97.31 280 LEU A N 1
ATOM 2109 C CA . LEU A 1 280 ? 7.453 -1.031 -5.160 1.00 97.31 280 LEU A CA 1
ATOM 2110 C C . LEU A 1 280 ? 8.932 -0.648 -5.191 1.00 97.31 280 LEU A C 1
ATOM 2112 O O . LEU A 1 280 ? 9.795 -1.525 -5.171 1.00 97.31 280 LEU A O 1
ATOM 2116 N N . VAL A 1 281 ? 9.233 0.645 -5.233 1.00 96.06 281 VAL A N 1
ATOM 2117 C CA . VAL A 1 281 ? 10.603 1.169 -5.219 1.00 96.06 281 VAL A CA 1
ATOM 2118 C C . VAL A 1 281 ? 10.736 2.147 -4.056 1.00 96.06 281 VAL A C 1
ATOM 2120 O O . VAL A 1 281 ? 9.917 3.051 -3.924 1.00 96.06 281 VAL A O 1
ATOM 2123 N N . GLY A 1 282 ? 11.732 1.952 -3.187 1.00 90.94 282 GLY A N 1
ATOM 2124 C CA . GLY A 1 282 ? 11.891 2.729 -1.948 1.00 90.94 282 GLY A CA 1
ATOM 2125 C C . GLY A 1 282 ? 13.300 2.681 -1.389 1.00 90.94 282 GLY A C 1
ATOM 2126 O O . GLY A 1 282 ? 13.854 1.580 -1.229 1.00 90.94 282 GLY A O 1
#

Solvent-accessible surface area (backbone atoms only — not comparable to full-atom values): 15665 Å² total; per-residue (Å²): 143,77,84,84,78,90,74,84,96,80,72,86,74,73,83,64,54,74,66,55,55,50,52,47,53,51,51,27,52,62,34,78,34,77,84,40,63,58,62,51,49,55,45,50,53,33,52,44,37,40,74,75,68,39,62,51,36,75,54,54,96,87,41,70,72,51,50,53,42,51,56,41,48,75,72,49,65,36,58,75,35,43,28,42,98,86,49,101,25,64,26,26,56,53,94,58,25,41,21,49,37,71,39,47,54,21,54,50,36,37,52,50,43,51,56,67,19,55,95,48,65,42,82,87,56,43,67,69,58,49,51,56,28,50,69,71,43,94,70,80,76,90,66,54,72,69,56,51,52,48,44,38,48,51,69,18,33,26,57,34,77,50,75,56,65,91,90,69,49,63,67,60,49,50,54,50,45,52,48,31,46,58,63,65,59,81,58,61,54,84,26,51,44,40,28,10,65,40,67,68,56,12,49,52,53,40,61,71,36,52,81,40,65,70,59,52,22,58,100,46,48,71,48,34,26,48,52,61,74,30,44,53,36,87,90,76,76,41,58,66,34,28,78,89,46,47,50,76,44,52,35,38,36,32,41,55,42,79,71,50,50,63,61,62,47,18,46,50,43,44,10,45,43,81,82,28,25,42,36,39,28,58

Radius of gyration: 23.95 Å; Cα contacts (8 Å, |Δi|>4): 406; chains: 1; bounding box: 48×64×62 Å

Secondary structure (DSSP, 8-state):
--------S--PPPSS-HHHHHHHHHHHHHTT-TT-HHHHHHHHHHHHHHHTT-S-EE--TT-HHHHHHHHHHHTTTTTTTEE-TTS--SEEEETTEEEEHHHHHHHHHHHHHHHTTTT-B-TT--HHHHHHHHHT-SS-----HHHHHHHHHHHHBSEEEE---TTSSHHHHHHHHHHHHHHHT-S-GGGEEEEESSHHHHHHHHHHHTTSPTTTTTTT--EEEHHHHTTEETTTTEES-BTTB----SEEEETTGGG--HHHHHHHHHHS-TT-EEEEE-